Protein AF-A0A5N4ADT5-F1 (afdb_monomer_lite)

Organism: Photinus pyralis (NCBI:txid7054)

Sequence (310 aa):
MYNRPKHTDTEDDILKMQEEFFKNKGNNSIQPAAKVVNVQKDNVPSKSESNTLLNDSLQIANTFEAIPTNANIGSIVQKVNVNSGVVIQPFLHKRGFPEAKRRELNTRPCKGSIFSQHMKKQKLDPVPCEIPLTVRENKEHPDHSCILTGQDKDAIHKENVSILQQMTVDEIKEEREKLLSTMDPAIVAFLKAKRQNVNESRTKSIAEQNEAAQSFEVEDVEASREVLDVENSDRWLNFDSVELGKLAWMTEFNVPKCNKGDVYEARFDFEGWILPYSAPMTESNRSLYHHGEEPGRPGYTLQELFQLCR

Structure (mmCIF, N/CA/C/O backbone):
data_AF-A0A5N4ADT5-F1
#
_entry.id   AF-A0A5N4ADT5-F1
#
loop_
_atom_site.group_PDB
_atom_site.id
_atom_site.type_symbol
_atom_site.label_atom_id
_atom_site.label_alt_id
_atom_site.label_comp_id
_atom_site.label_asym_id
_atom_site.label_entity_id
_atom_site.label_seq_id
_atom_site.pdbx_PDB_ins_code
_atom_site.Cartn_x
_atom_site.Cartn_y
_atom_site.Cartn_z
_atom_site.occupancy
_atom_site.B_iso_or_equiv
_atom_site.auth_seq_id
_atom_site.auth_comp_id
_atom_site.auth_asym_id
_atom_site.auth_atom_id
_atom_site.pdbx_PDB_model_num
ATOM 1 N N . MET A 1 1 ? 26.244 9.748 -1.089 1.00 52.31 1 MET A N 1
ATOM 2 C CA . MET A 1 1 ? 26.027 8.544 -0.258 1.00 52.31 1 MET A CA 1
ATOM 3 C C . MET A 1 1 ? 25.016 8.907 0.809 1.00 52.31 1 MET A C 1
ATOM 5 O O . MET A 1 1 ? 25.218 9.912 1.474 1.00 52.31 1 MET A O 1
ATOM 9 N N . TYR A 1 2 ? 23.920 8.161 0.908 1.00 65.06 2 TYR A N 1
ATOM 10 C CA . TYR A 1 2 ? 22.874 8.412 1.902 1.00 65.06 2 TYR A CA 1
ATOM 11 C C . TYR A 1 2 ? 23.339 7.971 3.286 1.00 65.06 2 TYR A C 1
ATOM 13 O O . TYR A 1 2 ? 24.086 6.992 3.404 1.00 65.06 2 TYR A O 1
ATOM 21 N N . ASN A 1 3 ? 22.856 8.655 4.320 1.00 74.06 3 ASN A N 1
ATOM 22 C CA . ASN A 1 3 ? 22.929 8.111 5.666 1.00 74.06 3 ASN A CA 1
ATOM 23 C C . ASN A 1 3 ? 22.074 6.843 5.684 1.00 74.06 3 ASN A C 1
ATOM 25 O O . ASN A 1 3 ? 20.937 6.851 5.224 1.00 74.06 3 ASN A O 1
ATOM 29 N N . ARG A 1 4 ? 22.664 5.725 6.106 1.00 80.62 4 ARG A N 1
ATOM 30 C CA . ARG A 1 4 ? 21.923 4.481 6.314 1.00 80.62 4 ARG A CA 1
ATOM 31 C C . ARG A 1 4 ? 21.415 4.479 7.750 1.00 80.62 4 ARG A C 1
ATOM 33 O O . ARG A 1 4 ? 22.220 4.830 8.619 1.00 80.62 4 ARG A O 1
ATOM 40 N N . PRO A 1 5 ? 20.167 4.044 7.996 1.00 87.81 5 PRO A N 1
ATOM 41 C CA . PRO A 1 5 ? 19.662 3.890 9.349 1.00 87.81 5 PRO A CA 1
ATOM 42 C C . PRO A 1 5 ? 20.623 3.043 10.174 1.00 87.81 5 PRO A C 1
ATOM 44 O O . PRO A 1 5 ? 21.048 1.959 9.751 1.00 87.81 5 PRO A O 1
ATOM 47 N N . LYS A 1 6 ? 21.004 3.560 11.333 1.00 87.81 6 LYS A N 1
ATOM 48 C CA . LYS A 1 6 ? 21.783 2.836 12.328 1.00 87.81 6 LYS A CA 1
ATOM 49 C C . LYS A 1 6 ? 20.829 2.270 13.368 1.00 87.81 6 LYS A C 1
ATOM 51 O O . LYS A 1 6 ? 19.763 2.807 13.626 1.00 87.81 6 LYS A O 1
ATOM 56 N N . HIS A 1 7 ? 21.263 1.201 14.023 1.00 86.00 7 HIS A N 1
ATOM 57 C CA . HIS A 1 7 ? 20.531 0.588 15.135 1.00 86.00 7 HIS A CA 1
ATOM 58 C C . HIS A 1 7 ? 20.312 1.533 16.335 1.00 86.00 7 HIS A C 1
ATOM 60 O O . HIS A 1 7 ? 19.554 1.199 17.236 1.00 86.00 7 HIS A O 1
ATOM 66 N N . THR A 1 8 ? 21.008 2.672 16.368 1.00 90.81 8 THR A N 1
ATOM 67 C CA . THR A 1 8 ? 20.886 3.720 17.387 1.00 90.81 8 THR A CA 1
ATOM 68 C C . THR A 1 8 ? 19.832 4.776 17.061 1.00 90.81 8 THR A C 1
ATOM 70 O O . THR A 1 8 ? 19.574 5.619 17.913 1.00 90.81 8 THR A O 1
ATOM 73 N N . ASP A 1 9 ? 19.288 4.780 15.842 1.00 90.19 9 ASP A N 1
ATOM 74 C CA . ASP A 1 9 ? 18.406 5.843 15.358 1.00 90.19 9 ASP A CA 1
ATOM 75 C C . ASP A 1 9 ? 16.956 5.580 15.801 1.00 90.19 9 ASP A C 1
ATOM 77 O O . ASP A 1 9 ? 16.495 4.435 15.814 1.00 90.19 9 ASP A O 1
ATOM 81 N N . THR A 1 10 ? 16.239 6.641 16.180 1.00 92.25 10 THR A N 1
ATOM 82 C CA . THR A 1 10 ? 14.845 6.560 16.652 1.00 92.25 10 THR A CA 1
ATOM 83 C C . THR A 1 10 ? 13.883 6.461 15.462 1.00 92.25 10 THR A C 1
ATOM 85 O O . THR A 1 10 ? 14.238 6.826 14.343 1.00 92.25 10 THR A O 1
ATOM 88 N N . GLU A 1 11 ? 12.643 6.006 15.671 1.00 90.44 11 GLU A N 1
ATOM 89 C CA . GLU A 1 11 ? 11.625 5.925 14.605 1.00 90.44 11 GLU A CA 1
ATOM 90 C C . GLU A 1 11 ? 11.428 7.267 13.872 1.00 90.44 11 GLU A C 1
ATOM 92 O O . GLU A 1 11 ? 11.368 7.291 12.641 1.00 90.44 11 GLU A O 1
ATOM 97 N N . ASP A 1 12 ? 11.438 8.383 14.606 1.00 91.00 12 ASP A N 1
ATOM 98 C CA . ASP A 1 12 ? 11.348 9.736 14.040 1.00 91.00 12 ASP A CA 1
ATOM 99 C C . ASP A 1 12 ? 12.549 10.085 13.145 1.00 91.00 12 ASP A C 1
ATOM 101 O O . ASP A 1 12 ? 12.396 10.733 12.106 1.00 91.00 12 ASP A O 1
ATOM 105 N N . ASP A 1 13 ? 13.750 9.619 13.504 1.00 89.81 13 ASP A N 1
ATOM 106 C CA . ASP A 1 13 ? 14.963 9.831 12.710 1.00 89.81 13 ASP A CA 1
ATOM 107 C C . ASP A 1 13 ? 14.893 9.048 11.392 1.00 89.81 13 ASP A C 1
ATOM 109 O O . ASP A 1 13 ? 15.293 9.552 10.340 1.00 89.81 13 ASP A O 1
ATOM 113 N N . ILE A 1 14 ? 14.339 7.831 11.430 1.00 89.50 14 ILE A N 1
ATOM 114 C CA . ILE A 1 14 ? 14.130 6.983 10.249 1.00 89.50 14 ILE A CA 1
ATOM 115 C C . ILE A 1 14 ? 13.096 7.618 9.312 1.00 89.50 14 ILE A C 1
ATOM 117 O O . ILE A 1 14 ? 13.335 7.703 8.105 1.00 89.50 14 ILE A O 1
ATOM 121 N N . LEU A 1 15 ? 11.980 8.110 9.859 1.00 90.31 15 LEU A N 1
ATOM 122 C CA . LEU A 1 15 ? 10.940 8.824 9.109 1.00 90.31 15 LEU A CA 1
ATOM 123 C C . LEU A 1 15 ? 11.500 10.071 8.421 1.00 90.31 15 LEU A C 1
ATOM 125 O O . LEU A 1 15 ? 11.309 10.262 7.220 1.00 90.31 15 LEU A O 1
ATOM 129 N N . LYS A 1 16 ? 12.275 10.876 9.150 1.00 90.88 16 LYS A N 1
ATOM 130 C CA . LYS A 1 16 ? 12.919 12.068 8.594 1.00 90.88 16 LYS A CA 1
ATOM 131 C C . LYS A 1 16 ? 13.928 11.722 7.498 1.00 90.88 16 LYS A C 1
ATOM 133 O O . LYS A 1 16 ? 13.968 12.379 6.460 1.00 90.88 16 LYS A O 1
ATOM 138 N N . MET A 1 17 ? 14.718 10.668 7.694 1.00 87.94 17 MET A N 1
ATOM 139 C CA . MET A 1 17 ? 15.678 10.186 6.698 1.00 87.94 17 MET A CA 1
ATOM 140 C C . MET A 1 17 ? 14.978 9.705 5.419 1.00 87.94 17 MET A C 1
ATOM 142 O O . MET A 1 17 ? 15.468 9.948 4.315 1.00 87.94 17 MET A O 1
ATOM 146 N N . GLN A 1 18 ? 13.812 9.070 5.555 1.00 85.50 18 GLN A N 1
ATOM 147 C CA . GLN A 1 18 ? 12.966 8.665 4.437 1.00 85.50 18 GLN A CA 1
ATOM 148 C C . GLN A 1 18 ? 12.399 9.877 3.681 1.00 85.50 18 GLN A C 1
ATOM 150 O O . GLN A 1 18 ? 12.461 9.916 2.450 1.00 85.50 18 GLN A O 1
ATOM 155 N N . GLU A 1 19 ? 11.894 10.888 4.387 1.00 86.81 19 GLU A N 1
ATOM 156 C CA . GLU A 1 19 ? 11.408 12.126 3.765 1.00 86.81 19 GLU A CA 1
ATOM 157 C C . GLU A 1 19 ? 12.520 12.882 3.026 1.00 86.81 19 GLU A C 1
ATOM 159 O O . GLU A 1 19 ? 12.334 13.297 1.880 1.00 86.81 19 GLU A O 1
ATOM 164 N N . GLU A 1 20 ? 13.699 13.025 3.637 1.00 84.81 20 GLU A N 1
ATOM 165 C CA . GLU A 1 20 ? 14.866 13.650 3.004 1.00 84.81 20 GLU A CA 1
ATOM 166 C C . GLU A 1 20 ? 15.322 12.874 1.763 1.00 84.81 20 GLU A C 1
ATOM 168 O O . GLU A 1 20 ? 15.662 13.478 0.741 1.00 84.81 20 GLU A O 1
ATOM 173 N N . PHE A 1 21 ? 15.281 11.539 1.815 1.00 81.00 21 PHE A N 1
ATOM 174 C CA . PHE A 1 21 ? 15.572 10.690 0.665 1.00 81.00 21 PHE A CA 1
ATOM 175 C C . PHE A 1 21 ? 14.592 10.949 -0.484 1.00 81.00 21 PHE A C 1
ATOM 177 O O . PHE A 1 21 ? 15.027 11.222 -1.605 1.00 81.00 21 PHE A O 1
ATOM 184 N N . PHE A 1 22 ? 13.283 10.944 -0.215 1.00 78.38 22 PHE A N 1
ATOM 185 C CA . PHE A 1 22 ? 12.275 11.227 -1.239 1.00 78.38 22 PHE A CA 1
ATOM 186 C C . PHE A 1 22 ? 12.378 12.652 -1.792 1.00 78.38 22 PHE A C 1
ATOM 188 O O . PHE A 1 22 ? 12.248 12.851 -3.001 1.00 78.38 22 PHE A O 1
ATOM 195 N N . LYS A 1 23 ? 12.689 13.640 -0.949 1.00 80.25 23 LYS A N 1
ATOM 196 C CA . LYS A 1 23 ? 12.888 15.033 -1.370 1.00 80.25 23 LYS A CA 1
ATOM 197 C C . LYS A 1 23 ? 14.112 15.193 -2.274 1.00 80.25 23 LYS A C 1
ATOM 199 O O . LYS A 1 23 ? 14.038 15.849 -3.312 1.00 80.25 23 LYS A O 1
ATOM 204 N N . ASN A 1 24 ? 15.232 14.561 -1.926 1.00 75.06 24 ASN A N 1
ATOM 205 C CA . ASN A 1 24 ? 16.453 14.601 -2.736 1.00 75.06 24 ASN A CA 1
ATOM 206 C C . ASN A 1 24 ? 16.306 13.828 -4.051 1.00 75.06 24 ASN A C 1
ATOM 208 O O . ASN A 1 24 ? 16.901 14.213 -5.062 1.00 75.06 24 ASN A O 1
ATOM 212 N N . LYS A 1 25 ? 15.488 12.773 -4.038 1.00 68.44 25 LYS A N 1
ATOM 213 C CA . LYS A 1 25 ? 15.094 12.013 -5.220 1.00 68.44 25 LYS A CA 1
ATOM 214 C C . LYS A 1 25 ? 14.228 12.839 -6.173 1.00 68.44 25 LYS A C 1
ATOM 216 O O . LYS A 1 25 ? 14.559 12.923 -7.349 1.00 68.44 25 LYS A O 1
ATOM 221 N N . GLY A 1 26 ? 13.202 13.530 -5.668 1.00 63.44 26 GLY A N 1
ATOM 222 C CA . GLY A 1 26 ? 12.363 14.430 -6.473 1.00 63.44 26 GLY A CA 1
ATOM 223 C C . GLY A 1 26 ? 13.134 15.605 -7.091 1.00 63.44 26 GLY A C 1
ATOM 224 O O . GLY A 1 26 ? 12.808 16.057 -8.183 1.00 63.44 26 GLY A O 1
ATOM 225 N N . ASN A 1 27 ? 14.212 16.053 -6.442 1.00 66.50 27 ASN A N 1
ATOM 226 C CA . ASN A 1 27 ? 15.084 17.115 -6.951 1.00 66.50 27 ASN A CA 1
ATOM 227 C C . ASN A 1 27 ? 16.119 16.638 -7.994 1.00 66.50 27 ASN A C 1
ATOM 229 O O . ASN A 1 27 ? 17.005 17.417 -8.347 1.00 66.50 27 ASN A O 1
ATOM 233 N N . ASN A 1 28 ? 16.074 15.376 -8.455 1.00 62.22 28 ASN A N 1
ATOM 234 C CA . ASN A 1 28 ? 17.062 14.772 -9.371 1.00 62.22 28 ASN A CA 1
ATOM 235 C C . ASN A 1 28 ? 18.530 14.929 -8.915 1.00 62.22 28 ASN A C 1
ATOM 237 O O . ASN A 1 28 ? 19.464 14.840 -9.713 1.00 62.22 28 ASN A O 1
ATOM 241 N N . SER A 1 29 ? 18.762 15.167 -7.619 1.00 61.41 29 SER A N 1
ATOM 242 C CA . SER A 1 29 ? 20.112 15.309 -7.057 1.00 61.41 29 SER A CA 1
ATOM 243 C C . SER A 1 29 ? 20.826 13.953 -6.968 1.00 61.41 29 SER A C 1
ATOM 245 O O . SER A 1 29 ? 22.055 13.875 -6.912 1.00 61.41 29 SER A O 1
ATOM 247 N N . ILE A 1 30 ? 20.046 12.871 -7.010 1.00 64.50 30 ILE A N 1
ATOM 248 C CA . ILE A 1 30 ? 20.517 11.493 -7.065 1.00 64.50 30 ILE A CA 1
ATOM 249 C C . ILE A 1 30 ? 21.007 11.188 -8.481 1.00 64.50 30 ILE A C 1
ATOM 251 O O . ILE A 1 30 ? 20.241 11.199 -9.440 1.00 64.50 30 ILE A O 1
ATOM 255 N N . GLN A 1 31 ? 22.301 10.902 -8.610 1.00 66.06 31 GLN A N 1
ATOM 256 C CA . GLN A 1 31 ? 22.862 10.414 -9.864 1.00 66.06 31 GLN A CA 1
ATOM 257 C C . GLN A 1 31 ? 22.578 8.904 -9.974 1.00 66.06 31 GLN A C 1
ATOM 259 O O . GLN A 1 31 ? 23.048 8.167 -9.104 1.00 66.06 31 GLN A O 1
ATOM 264 N N . PRO A 1 32 ? 21.835 8.429 -10.992 1.00 70.50 32 PRO A N 1
ATOM 265 C CA . PRO A 1 32 ? 21.664 6.998 -11.241 1.00 70.50 32 PRO A CA 1
ATOM 266 C C . PRO A 1 32 ? 23.011 6.322 -11.513 1.00 70.50 32 PRO A C 1
ATOM 268 O O . PRO A 1 32 ? 23.956 6.958 -11.994 1.00 70.50 32 PRO A O 1
ATOM 271 N N . ALA A 1 33 ? 23.087 5.024 -11.215 1.00 76.69 33 ALA A N 1
ATOM 272 C CA . ALA A 1 33 ? 24.332 4.256 -11.292 1.00 76.69 33 ALA A CA 1
ATOM 273 C C . ALA A 1 33 ? 24.875 4.142 -12.727 1.00 76.69 33 ALA A C 1
ATOM 275 O O . ALA A 1 33 ? 26.086 4.087 -12.932 1.00 76.69 33 ALA A O 1
ATOM 276 N N . ALA A 1 34 ? 23.984 4.141 -13.719 1.00 80.12 34 ALA A N 1
ATOM 277 C CA . ALA A 1 34 ? 24.324 4.159 -15.133 1.00 80.12 34 ALA A CA 1
ATOM 278 C C . ALA A 1 34 ? 23.273 4.959 -15.912 1.00 80.12 34 ALA A C 1
ATOM 280 O O . ALA A 1 34 ? 22.076 4.836 -15.656 1.00 80.12 34 ALA A O 1
ATOM 281 N N . LYS A 1 35 ? 23.720 5.780 -16.867 1.00 82.62 35 LYS A N 1
ATOM 282 C CA . LYS A 1 35 ? 22.860 6.631 -17.700 1.00 82.62 35 LYS A CA 1
ATOM 283 C C . LYS A 1 35 ? 23.005 6.257 -19.165 1.00 82.62 35 LYS A C 1
ATOM 285 O O . LYS A 1 35 ? 24.123 6.096 -19.648 1.00 82.62 35 LYS A O 1
ATOM 290 N N . VAL A 1 36 ? 21.883 6.191 -19.867 1.00 82.12 36 VAL A N 1
ATOM 291 C CA . VAL A 1 36 ? 21.821 6.036 -21.321 1.00 82.12 36 VAL A CA 1
ATOM 292 C C . VAL A 1 36 ? 21.111 7.255 -21.898 1.00 82.12 36 VAL A C 1
ATOM 294 O O . VAL A 1 36 ? 20.212 7.819 -21.276 1.00 82.12 36 VAL A O 1
ATOM 297 N N . VAL A 1 37 ? 21.543 7.684 -23.081 1.00 82.25 37 VAL A N 1
ATOM 298 C CA . VAL A 1 37 ? 20.912 8.771 -23.835 1.00 82.25 37 VAL A CA 1
ATOM 299 C C . VAL A 1 37 ? 20.219 8.168 -25.044 1.00 82.25 37 VAL A C 1
ATOM 301 O O . VAL A 1 37 ? 20.804 7.343 -25.748 1.00 82.25 37 VAL A O 1
ATOM 304 N N . ASN A 1 38 ? 18.980 8.576 -25.307 1.00 78.31 38 ASN A N 1
ATOM 305 C CA . ASN A 1 38 ? 18.276 8.142 -26.508 1.00 78.31 38 ASN A CA 1
ATOM 306 C C . ASN A 1 38 ? 18.883 8.802 -27.758 1.00 78.31 38 ASN A C 1
ATOM 308 O O . ASN A 1 38 ? 18.616 9.972 -28.043 1.00 78.31 38 ASN A O 1
ATOM 312 N N . VAL A 1 39 ? 19.689 8.047 -28.509 1.00 72.12 39 VAL A N 1
ATOM 313 C CA . VAL A 1 39 ? 20.248 8.463 -29.802 1.00 72.12 39 VAL A CA 1
ATOM 314 C C . VAL A 1 39 ? 19.506 7.717 -30.909 1.00 72.12 39 VAL A C 1
ATOM 316 O O . VAL A 1 39 ? 19.972 6.696 -31.411 1.00 72.12 39 VAL A O 1
ATOM 319 N N . GLN A 1 40 ? 18.326 8.198 -31.300 1.00 61.12 40 GLN A N 1
ATOM 320 C CA . GLN A 1 40 ? 17.703 7.718 -32.534 1.00 61.12 40 GLN A CA 1
ATOM 321 C C . GLN A 1 40 ? 18.537 8.224 -33.716 1.00 61.12 40 GLN A C 1
ATOM 323 O O . GLN A 1 40 ? 18.527 9.419 -34.010 1.00 61.12 40 GLN A O 1
ATOM 328 N N . LYS A 1 41 ? 19.285 7.332 -34.376 1.00 56.41 41 LYS A N 1
ATOM 329 C CA . LYS A 1 41 ? 19.894 7.637 -35.676 1.00 56.41 41 LYS A CA 1
ATOM 330 C C . LYS A 1 41 ? 18.769 7.860 -36.683 1.00 56.41 41 LYS A C 1
ATOM 332 O O . LYS A 1 41 ? 17.854 7.041 -36.759 1.00 56.41 41 LYS A O 1
ATOM 337 N N . ASP A 1 42 ? 18.843 8.947 -37.445 1.00 46.50 42 ASP A N 1
ATOM 338 C CA . ASP A 1 42 ? 17.943 9.159 -38.573 1.00 46.50 42 ASP A CA 1
ATOM 339 C C . ASP A 1 42 ? 18.012 7.938 -39.503 1.00 46.50 42 ASP A C 1
ATOM 341 O O . ASP A 1 42 ? 19.089 7.432 -39.828 1.00 46.50 42 ASP A O 1
ATOM 345 N N . ASN A 1 43 ? 16.838 7.411 -39.835 1.00 42.84 43 ASN A N 1
ATOM 346 C CA . ASN A 1 43 ? 16.639 6.120 -40.479 1.00 42.84 43 ASN A CA 1
ATOM 347 C C . ASN A 1 43 ? 17.381 6.054 -41.831 1.00 42.84 43 ASN A C 1
ATOM 349 O O . ASN A 1 43 ? 16.939 6.639 -42.819 1.00 42.84 43 ASN A O 1
ATOM 353 N N . VAL A 1 44 ? 18.493 5.319 -41.889 1.00 39.00 44 VAL A N 1
ATOM 354 C CA . VAL A 1 44 ? 19.058 4.804 -43.145 1.00 39.00 44 VAL A CA 1
ATOM 355 C C . VAL A 1 44 ? 18.654 3.331 -43.220 1.00 39.00 44 VAL A C 1
ATOM 357 O O . VAL A 1 44 ? 18.965 2.588 -42.285 1.00 39.00 44 VAL A O 1
ATOM 360 N N . PRO A 1 45 ? 17.967 2.878 -44.285 1.00 37.56 45 PRO A N 1
ATOM 361 C CA . PRO A 1 45 ? 17.498 1.503 -44.371 1.00 37.56 45 PRO A CA 1
ATOM 362 C C . PRO A 1 45 ? 18.706 0.576 -44.524 1.00 37.56 45 PRO A C 1
ATOM 364 O O . PRO A 1 45 ? 19.331 0.508 -45.584 1.00 37.56 45 PRO A O 1
ATOM 367 N N . SER A 1 46 ? 19.052 -0.129 -43.449 1.00 36.00 46 SER A N 1
ATOM 368 C CA . SER A 1 46 ? 20.031 -1.213 -43.472 1.00 36.00 46 SER A CA 1
ATOM 369 C C . SER A 1 46 ? 19.297 -2.548 -43.540 1.00 36.00 46 SER A C 1
ATOM 371 O O . SER A 1 46 ? 18.234 -2.743 -42.954 1.00 36.00 46 SER A O 1
ATOM 373 N N . LYS A 1 47 ? 19.828 -3.407 -44.405 1.00 33.94 47 LYS A N 1
ATOM 374 C CA . LYS A 1 47 ? 19.201 -4.609 -44.940 1.00 33.94 47 LYS A CA 1
ATOM 375 C C . LYS A 1 47 ? 18.951 -5.650 -43.850 1.00 33.94 47 LYS A C 1
ATOM 377 O O . LYS A 1 47 ? 19.767 -5.841 -42.960 1.00 33.94 47 LYS A O 1
ATOM 382 N N . SER A 1 48 ? 17.827 -6.336 -44.015 1.00 37.56 48 SER A N 1
ATOM 383 C CA . SER A 1 48 ? 17.436 -7.579 -43.361 1.00 37.56 48 SER A CA 1
ATOM 384 C C . SER A 1 48 ? 18.585 -8.587 -43.279 1.00 37.56 48 SER A C 1
ATOM 386 O O . SER A 1 48 ? 19.083 -9.025 -44.320 1.00 37.56 48 SER A O 1
ATOM 388 N N . GLU A 1 49 ? 18.921 -9.014 -42.067 1.00 31.98 49 GLU A N 1
ATOM 389 C CA . GLU A 1 49 ? 19.646 -10.259 -41.834 1.00 31.98 49 GLU A CA 1
ATOM 390 C C . GLU A 1 49 ? 18.727 -11.272 -41.147 1.00 31.98 49 GLU A C 1
ATOM 392 O O . GLU A 1 49 ? 17.835 -10.948 -40.366 1.00 31.98 49 GLU A O 1
ATOM 397 N N . SER A 1 50 ? 18.894 -12.504 -41.599 1.00 32.31 50 SER A N 1
ATOM 398 C CA . SER A 1 50 ? 18.007 -13.653 -41.530 1.00 32.31 50 SER A CA 1
ATOM 399 C C . SER A 1 50 ? 17.847 -14.239 -40.128 1.00 32.31 50 SER A C 1
ATOM 401 O O . SER A 1 50 ? 18.823 -14.670 -39.517 1.00 32.31 50 SER A O 1
ATOM 403 N N . ASN A 1 51 ? 16.596 -14.377 -39.686 1.00 30.77 51 ASN A N 1
ATOM 404 C CA . ASN A 1 51 ? 16.220 -15.234 -38.566 1.00 30.77 51 ASN A CA 1
ATOM 405 C C . ASN A 1 51 ? 16.309 -16.706 -38.988 1.00 30.77 51 ASN A C 1
ATOM 407 O O . ASN A 1 51 ? 15.518 -17.170 -39.810 1.00 30.77 51 ASN A O 1
ATOM 411 N N . THR A 1 52 ? 17.244 -17.451 -38.404 1.00 33.00 52 THR A N 1
ATOM 412 C CA . THR A 1 52 ? 17.239 -18.918 -38.455 1.00 33.00 52 THR A CA 1
ATOM 413 C C . THR A 1 52 ? 16.433 -19.419 -37.260 1.00 33.00 52 THR A C 1
ATOM 415 O O . THR A 1 52 ? 16.922 -19.428 -36.135 1.00 33.00 52 THR A O 1
ATOM 418 N N . LEU A 1 53 ? 15.173 -19.788 -37.500 1.00 32.66 53 LEU A N 1
ATOM 419 C CA . LEU A 1 53 ? 14.329 -20.481 -36.528 1.00 32.66 53 LEU A CA 1
ATOM 420 C C . LEU A 1 53 ? 14.744 -21.956 -36.479 1.00 32.66 53 LEU A C 1
ATOM 422 O O . LEU A 1 53 ? 14.560 -22.688 -37.452 1.00 32.66 53 LEU A O 1
ATOM 426 N N . LEU A 1 54 ? 15.298 -22.391 -35.348 1.00 33.69 54 LEU A N 1
ATOM 427 C CA . LEU A 1 54 ? 15.388 -23.808 -35.012 1.00 33.69 54 LEU A CA 1
ATOM 428 C C . LEU A 1 54 ? 14.083 -24.216 -34.325 1.00 33.69 54 LEU A C 1
ATOM 430 O O . LEU A 1 54 ? 13.760 -23.757 -33.233 1.00 33.69 54 LEU A O 1
ATOM 434 N N . ASN A 1 55 ? 13.323 -25.056 -35.023 1.00 39.00 55 ASN A N 1
ATOM 435 C CA . ASN A 1 55 ? 12.120 -25.708 -34.529 1.00 39.00 55 ASN A CA 1
ATOM 436 C C . ASN A 1 55 ? 12.506 -26.836 -33.564 1.00 39.00 55 ASN A C 1
ATOM 438 O O . ASN A 1 55 ? 12.798 -27.936 -34.025 1.00 39.00 55 ASN A O 1
ATOM 442 N N . ASP A 1 56 ? 12.432 -26.598 -32.257 1.00 34.38 56 ASP A N 1
ATOM 443 C CA . ASP A 1 56 ? 12.357 -27.675 -31.264 1.00 34.38 56 ASP A CA 1
ATOM 444 C C . ASP A 1 56 ? 10.948 -27.710 -30.668 1.00 34.38 56 ASP A C 1
ATOM 446 O O . ASP A 1 56 ? 10.608 -27.046 -29.691 1.00 34.38 56 ASP A O 1
ATOM 450 N N . SER A 1 57 ? 10.085 -28.493 -31.317 1.00 37.34 57 SER A N 1
ATOM 451 C CA . SER A 1 57 ? 8.774 -28.872 -30.791 1.00 37.34 57 SER A CA 1
ATOM 452 C C . SER A 1 57 ? 8.939 -29.976 -29.748 1.00 37.34 57 SER A C 1
ATOM 454 O O . SER A 1 57 ? 8.797 -31.159 -30.054 1.00 37.34 57 SER A O 1
ATOM 456 N N . LEU A 1 58 ? 9.207 -29.600 -28.497 1.00 40.41 58 LEU A N 1
ATOM 457 C CA . LEU A 1 58 ? 8.943 -30.486 -27.367 1.00 40.41 58 LEU A CA 1
ATOM 458 C C . LEU A 1 58 ? 7.448 -30.421 -27.051 1.00 40.41 58 LEU A C 1
ATOM 460 O O . LEU A 1 58 ? 6.947 -29.461 -26.473 1.00 40.41 58 LEU A O 1
ATOM 464 N N . GLN A 1 59 ? 6.732 -31.458 -27.482 1.00 41.00 59 GLN A N 1
ATOM 465 C CA . GLN A 1 59 ? 5.338 -31.705 -27.136 1.00 41.00 59 GLN A CA 1
ATOM 466 C C . GLN A 1 59 ? 5.214 -31.856 -25.614 1.00 41.00 59 GLN A C 1
ATOM 468 O O . GLN A 1 59 ? 5.499 -32.915 -25.053 1.00 41.00 59 GLN A O 1
ATOM 473 N N . ILE A 1 60 ? 4.791 -30.793 -24.934 1.00 45.16 60 ILE A N 1
ATOM 474 C CA . ILE A 1 60 ? 4.362 -30.870 -23.539 1.00 45.16 60 ILE A CA 1
ATOM 475 C C . ILE A 1 60 ? 2.980 -31.523 -23.566 1.00 45.16 60 ILE A C 1
ATOM 477 O O . ILE A 1 60 ? 2.000 -30.923 -23.999 1.00 45.16 60 ILE A O 1
ATOM 481 N N . ALA A 1 61 ? 2.928 -32.797 -23.182 1.00 40.81 61 ALA A N 1
ATOM 482 C CA . ALA A 1 61 ? 1.703 -33.576 -23.111 1.00 40.81 61 ALA A CA 1
ATOM 483 C C . ALA A 1 61 ? 0.653 -32.860 -22.243 1.00 40.81 61 ALA A C 1
ATOM 485 O O . ALA A 1 61 ? 0.902 -32.533 -21.082 1.00 40.81 61 ALA A O 1
ATOM 486 N N . ASN A 1 62 ? -0.526 -32.641 -22.824 1.00 45.78 62 ASN A N 1
ATOM 487 C CA . ASN A 1 62 ? -1.702 -32.078 -22.175 1.00 45.78 62 ASN A CA 1
ATOM 488 C C . ASN A 1 62 ? -2.099 -32.905 -20.941 1.00 45.78 62 ASN A C 1
ATOM 490 O O . ASN A 1 62 ? -2.764 -33.932 -21.042 1.00 45.78 62 ASN A O 1
ATOM 494 N N . THR A 1 63 ? -1.775 -32.423 -19.744 1.00 45.50 63 THR A N 1
ATOM 495 C CA . THR A 1 63 ? -2.237 -32.981 -18.460 1.00 45.50 63 THR A CA 1
ATOM 496 C C . THR A 1 63 ? -3.717 -32.694 -18.158 1.00 45.50 63 THR A C 1
ATOM 498 O O . THR A 1 63 ? -4.191 -33.002 -17.066 1.00 45.50 63 THR A O 1
ATOM 501 N N . PHE A 1 64 ? -4.471 -32.138 -19.113 1.00 44.94 64 PHE A N 1
ATOM 502 C CA . PHE A 1 64 ? -5.881 -31.756 -18.949 1.00 44.94 64 PHE A CA 1
ATOM 503 C C . PHE A 1 64 ? -6.898 -32.797 -19.456 1.00 44.94 64 PHE A C 1
ATOM 505 O O . PHE A 1 64 ? -8.102 -32.593 -19.326 1.00 44.94 64 PHE A O 1
ATOM 512 N N . GLU A 1 65 ? -6.452 -33.943 -19.979 1.00 51.38 65 GLU A N 1
ATOM 513 C CA . GLU A 1 65 ? -7.346 -34.977 -20.538 1.00 51.38 65 GLU A CA 1
ATOM 514 C C . GLU A 1 65 ? -8.090 -35.826 -19.486 1.00 51.38 65 GLU A C 1
ATOM 516 O O . GLU A 1 65 ? -8.901 -36.681 -19.833 1.00 51.38 65 GLU A O 1
ATOM 521 N N . ALA A 1 66 ? -7.879 -35.589 -18.189 1.00 51.69 66 ALA A N 1
ATOM 522 C CA . ALA A 1 66 ? -8.531 -36.349 -17.118 1.00 51.69 66 ALA A CA 1
ATOM 523 C C . ALA A 1 66 ? -9.824 -35.703 -16.582 1.00 51.69 66 ALA A C 1
ATOM 525 O O . ALA A 1 66 ? -10.205 -35.959 -15.437 1.00 51.69 66 ALA A O 1
ATOM 526 N N . ILE A 1 67 ? -10.518 -34.872 -17.368 1.00 54.56 67 ILE A N 1
ATOM 527 C CA . ILE A 1 67 ? -11.876 -34.439 -17.012 1.00 54.56 67 ILE A CA 1
ATOM 528 C C . ILE A 1 67 ? -12.831 -35.580 -17.391 1.00 54.56 67 ILE A C 1
ATOM 530 O O . ILE A 1 67 ? -12.978 -35.874 -18.578 1.00 54.56 67 ILE A O 1
ATOM 534 N N . PRO A 1 68 ? -13.490 -36.253 -16.428 1.00 59.12 68 PRO A N 1
ATOM 535 C CA . PRO A 1 68 ? -14.449 -37.295 -16.757 1.00 59.12 68 PRO A CA 1
ATOM 536 C C . PRO A 1 68 ? -15.599 -36.682 -17.561 1.00 59.12 68 PRO A C 1
ATOM 538 O O . PRO A 1 68 ? -16.410 -35.925 -17.032 1.00 59.12 68 PRO A O 1
ATOM 541 N N . THR A 1 69 ? -15.686 -37.046 -18.840 1.00 60.41 69 THR A N 1
ATOM 542 C CA . THR A 1 69 ? -16.736 -36.607 -19.776 1.00 60.41 69 THR A CA 1
ATOM 543 C C . THR A 1 69 ? -18.137 -37.044 -19.344 1.00 60.41 69 THR A C 1
ATOM 545 O O . THR A 1 69 ? -19.131 -36.455 -19.756 1.00 60.41 69 THR A O 1
ATOM 548 N N . ASN A 1 70 ? -18.219 -38.034 -18.452 1.00 62.28 70 ASN A N 1
ATOM 549 C CA . ASN A 1 70 ? -19.460 -38.613 -17.953 1.00 62.28 70 ASN A CA 1
ATOM 550 C C . ASN A 1 70 ? -19.702 -38.232 -16.484 1.00 62.28 70 ASN A C 1
ATOM 552 O O . ASN A 1 70 ? -19.878 -39.095 -15.620 1.00 62.28 70 ASN A O 1
ATOM 556 N N . ALA A 1 71 ? -19.692 -36.938 -16.170 1.00 58.75 71 ALA A N 1
ATOM 557 C CA . ALA A 1 71 ? -20.244 -36.466 -14.907 1.00 58.75 71 ALA A CA 1
ATOM 558 C C . ALA A 1 71 ? -21.777 -36.527 -15.003 1.00 58.75 71 ALA A C 1
ATOM 560 O O . ALA A 1 71 ? -22.398 -35.720 -15.689 1.00 58.75 71 ALA A O 1
ATOM 561 N N . ASN A 1 72 ? -22.397 -37.502 -14.330 1.00 62.12 72 ASN A N 1
ATOM 562 C CA . ASN A 1 72 ? -23.855 -37.645 -14.265 1.00 62.12 72 ASN A CA 1
ATOM 563 C C . ASN A 1 72 ? -24.440 -36.575 -13.322 1.00 62.12 72 ASN A C 1
ATOM 565 O O . ASN A 1 72 ? -24.851 -36.853 -12.193 1.00 62.12 72 ASN A O 1
ATOM 569 N N . ILE A 1 73 ? -24.367 -35.320 -13.757 1.00 59.50 73 ILE A N 1
ATOM 570 C CA . ILE A 1 73 ? -24.936 -34.168 -13.073 1.00 59.50 73 ILE A CA 1
ATOM 571 C C . ILE A 1 73 ? -26.430 -34.232 -13.388 1.00 59.50 73 ILE A C 1
ATOM 573 O O . ILE A 1 73 ? -26.839 -34.044 -14.529 1.00 59.50 73 ILE A O 1
ATOM 577 N N . GLY A 1 74 ? -27.247 -34.601 -12.398 1.00 73.06 74 GLY A N 1
ATOM 578 C CA . GLY A 1 74 ? -28.702 -34.606 -12.557 1.00 73.06 74 GLY A CA 1
ATOM 579 C C . GLY A 1 74 ? -29.241 -33.222 -12.944 1.00 73.06 74 GLY A C 1
ATOM 580 O O . GLY A 1 74 ? -28.516 -32.229 -12.909 1.00 73.06 74 GLY A O 1
ATOM 581 N N . SER A 1 75 ? -30.531 -33.139 -13.275 1.00 77.25 75 SER A N 1
ATOM 582 C CA . SER A 1 75 ? -31.199 -31.866 -13.574 1.00 77.25 75 SER A CA 1
ATOM 583 C C . SER A 1 75 ? -30.921 -30.832 -12.477 1.00 77.25 75 SER A C 1
ATOM 585 O O . SER A 1 75 ? -31.229 -31.068 -11.305 1.00 77.25 75 SER A O 1
ATOM 587 N N . ILE A 1 76 ? -30.329 -29.702 -12.856 1.00 68.31 76 ILE A N 1
ATOM 588 C CA . ILE A 1 76 ? -30.010 -28.604 -11.944 1.00 68.31 76 ILE A CA 1
ATOM 589 C C . ILE A 1 76 ? -31.335 -27.986 -11.490 1.00 68.31 76 ILE A C 1
ATOM 591 O O . ILE A 1 76 ? -32.058 -27.396 -12.287 1.00 68.31 76 ILE A O 1
ATOM 595 N N . VAL A 1 77 ? -31.670 -28.149 -10.210 1.00 70.75 77 VAL A N 1
ATOM 596 C CA . VAL A 1 77 ? -32.855 -27.536 -9.596 1.00 70.75 77 VAL A CA 1
ATOM 597 C C . VAL A 1 77 ? -32.391 -26.382 -8.717 1.00 70.75 77 VAL A C 1
ATOM 599 O O . VAL A 1 77 ? -31.598 -26.581 -7.794 1.00 70.75 77 VAL A O 1
ATOM 602 N N . GLN A 1 78 ? -32.896 -25.178 -8.989 1.00 63.22 78 GLN A N 1
ATOM 603 C CA . GLN A 1 78 ? -32.664 -24.003 -8.155 1.00 63.22 78 GLN A CA 1
ATOM 604 C C . GLN A 1 78 ? -33.244 -24.252 -6.758 1.00 63.22 78 GLN A C 1
ATOM 606 O O . GLN A 1 78 ? -34.449 -24.441 -6.590 1.00 63.22 78 GLN A O 1
ATOM 611 N N . LYS A 1 79 ? -32.391 -24.248 -5.730 1.00 58.97 79 LYS A N 1
ATOM 612 C CA . LYS A 1 79 ? -32.868 -24.171 -4.349 1.00 58.97 79 LYS A CA 1
ATOM 613 C C . LYS A 1 79 ? -33.276 -22.728 -4.088 1.00 58.97 79 LYS A C 1
ATOM 615 O O . LYS A 1 79 ? -32.420 -21.857 -3.981 1.00 58.97 79 LYS A O 1
ATOM 620 N N . VAL A 1 80 ? -34.582 -22.485 -4.009 1.00 61.88 80 VAL A N 1
ATOM 621 C CA . VAL A 1 80 ? -35.118 -21.230 -3.472 1.00 61.88 80 VAL A CA 1
ATOM 622 C C . VAL A 1 80 ? -34.546 -21.066 -2.067 1.00 61.88 80 VAL A C 1
ATOM 624 O O . VAL A 1 80 ? -34.528 -22.032 -1.300 1.00 61.88 80 VAL A O 1
ATOM 627 N N . ASN A 1 81 ? -34.016 -19.880 -1.776 1.00 47.88 81 ASN A N 1
ATOM 628 C CA . ASN A 1 81 ? -33.353 -19.550 -0.523 1.00 47.88 81 ASN A CA 1
ATOM 629 C C . ASN A 1 81 ? -34.379 -19.586 0.617 1.00 47.88 81 ASN A C 1
ATOM 631 O O . ASN A 1 81 ? -34.972 -18.582 0.995 1.00 47.88 81 ASN A O 1
ATOM 635 N N . VAL A 1 82 ? -34.662 -20.782 1.120 1.00 47.59 82 VAL A N 1
ATOM 636 C CA . VAL A 1 82 ? -35.274 -20.936 2.429 1.00 47.59 82 VAL A CA 1
ATOM 637 C C . VAL A 1 82 ? -34.184 -20.520 3.402 1.00 47.59 82 VAL A C 1
ATOM 639 O O . VAL A 1 82 ? -33.067 -21.021 3.281 1.00 47.59 82 VAL A O 1
ATOM 642 N N . ASN A 1 83 ? -34.499 -19.633 4.347 1.00 50.16 83 ASN A N 1
ATOM 643 C CA . ASN A 1 83 ? -33.668 -19.295 5.507 1.00 50.16 83 ASN A CA 1
ATOM 644 C C . ASN A 1 83 ? -33.424 -20.539 6.391 1.00 50.16 83 ASN A C 1
ATOM 646 O O . ASN A 1 83 ? -33.770 -20.575 7.569 1.00 50.16 83 ASN A O 1
ATOM 650 N N . SER A 1 84 ? -32.871 -21.612 5.832 1.00 52.34 84 SER A N 1
ATOM 651 C CA . SER A 1 84 ? -32.307 -22.711 6.581 1.00 52.34 84 SER A CA 1
ATOM 652 C C . SER A 1 84 ? -30.986 -22.190 7.109 1.00 52.34 84 SER A C 1
ATOM 654 O O . SER A 1 84 ? -30.050 -21.995 6.329 1.00 52.34 84 SER A O 1
ATOM 656 N N . GLY A 1 85 ? -30.951 -21.904 8.411 1.00 50.00 85 GLY A N 1
ATOM 657 C CA . GLY A 1 85 ? -29.751 -21.458 9.104 1.00 50.00 85 GLY A CA 1
ATOM 658 C C . GLY A 1 85 ? -28.539 -22.258 8.641 1.00 50.00 85 GLY A C 1
ATOM 659 O O . GLY A 1 85 ? -28.594 -23.488 8.534 1.00 50.00 85 GLY A O 1
ATOM 660 N N . VAL A 1 86 ? -27.465 -21.546 8.303 1.00 47.47 86 VAL A N 1
ATOM 661 C CA . VAL A 1 86 ? -26.184 -22.162 7.972 1.00 47.47 86 VAL A CA 1
ATOM 662 C C . VAL A 1 86 ? -25.824 -23.062 9.146 1.00 47.47 86 VAL A C 1
ATOM 664 O O . VAL A 1 86 ? -25.615 -22.584 10.258 1.00 47.47 86 VAL A O 1
ATOM 667 N N . VAL A 1 87 ? -25.803 -24.377 8.921 1.00 49.38 87 VAL A N 1
ATOM 668 C CA . VAL A 1 87 ? -25.345 -25.326 9.935 1.00 49.38 87 VAL A CA 1
ATOM 669 C C . VAL A 1 87 ? -23.842 -25.126 10.057 1.00 49.38 87 VAL A C 1
ATOM 671 O O . VAL A 1 87 ? -23.057 -25.722 9.315 1.00 49.38 87 VAL A O 1
ATOM 674 N N . ILE A 1 88 ? -23.449 -24.236 10.964 1.00 55.47 88 ILE A N 1
ATOM 675 C CA . ILE A 1 88 ? -22.061 -24.080 11.370 1.00 55.47 88 ILE A CA 1
ATOM 676 C C . ILE A 1 88 ? -21.671 -25.406 12.015 1.00 55.47 88 ILE A C 1
ATOM 678 O O . ILE A 1 88 ? -22.270 -25.855 12.992 1.00 55.47 88 ILE A O 1
ATOM 682 N N . GLN A 1 89 ? -20.714 -26.081 11.389 1.00 57.31 89 GLN A N 1
ATOM 683 C CA . GLN A 1 89 ? -20.204 -27.354 11.874 1.00 57.31 89 GLN A CA 1
ATOM 684 C C . GLN A 1 89 ? -19.602 -27.126 13.272 1.00 57.31 89 GLN A C 1
ATOM 686 O O . GLN A 1 89 ? -18.827 -26.179 13.435 1.00 57.31 89 GLN A O 1
ATOM 691 N N . PRO A 1 90 ? -19.919 -27.963 14.276 1.00 56.84 90 PRO A N 1
ATOM 692 C CA . PRO A 1 90 ? -19.345 -27.835 15.607 1.00 56.84 90 PRO A CA 1
ATOM 693 C C . PRO A 1 90 ? -17.875 -28.257 15.552 1.00 56.84 90 PRO A C 1
ATOM 695 O O . PRO A 1 90 ? -17.525 -29.418 15.761 1.00 56.84 90 PRO A O 1
ATOM 698 N N . PHE A 1 91 ? -16.987 -27.321 15.229 1.00 58.91 91 PHE A N 1
ATOM 699 C CA . PHE A 1 91 ? -15.560 -27.536 15.411 1.00 58.91 91 PHE A CA 1
ATOM 700 C C . PHE A 1 91 ? -15.236 -27.415 16.900 1.00 58.91 91 PHE A C 1
ATOM 702 O O . PHE A 1 91 ? -15.777 -26.578 17.621 1.00 58.91 91 PHE A O 1
ATOM 709 N N . LEU A 1 92 ? -14.355 -28.284 17.389 1.00 56.88 92 LEU A N 1
ATOM 710 C CA . LEU A 1 92 ? -13.904 -28.234 18.772 1.00 56.88 92 LEU A CA 1
ATOM 711 C C . LEU A 1 92 ? -13.012 -26.988 18.945 1.00 56.88 92 LEU A C 1
ATOM 713 O O . LEU A 1 92 ? -11.825 -27.034 18.637 1.00 56.88 92 LEU A O 1
ATOM 717 N N . HIS A 1 93 ? -13.563 -25.884 19.455 1.00 58.41 93 HIS A N 1
ATOM 718 C CA . HIS A 1 93 ? -12.884 -24.584 19.627 1.00 58.41 93 HIS A CA 1
ATOM 719 C C . HIS A 1 93 ? -11.721 -24.576 20.647 1.00 58.41 93 HIS A C 1
ATOM 721 O O . HIS A 1 93 ? -11.260 -23.517 21.061 1.00 58.41 93 HIS A O 1
ATOM 727 N N . LYS A 1 94 ? -11.207 -25.739 21.077 1.00 65.44 94 LYS A N 1
ATOM 728 C CA . LYS A 1 94 ? -10.055 -25.816 21.998 1.00 65.44 94 LYS A CA 1
ATOM 729 C C . LYS A 1 94 ? -8.765 -25.261 21.378 1.00 65.44 94 LYS A C 1
ATOM 731 O O . LYS A 1 94 ? -7.806 -25.002 22.099 1.00 65.44 94 LYS A O 1
ATOM 736 N N . ARG A 1 95 ? -8.719 -25.118 20.051 1.00 64.25 95 ARG A N 1
ATOM 737 C CA . ARG A 1 95 ? -7.622 -24.516 19.285 1.00 64.25 95 ARG A CA 1
ATOM 738 C C . ARG A 1 95 ? -8.207 -23.576 18.229 1.00 64.25 95 ARG A C 1
ATOM 740 O O . ARG A 1 95 ? -9.306 -23.818 17.743 1.00 64.25 95 ARG A O 1
ATOM 747 N N . GLY A 1 96 ? -7.455 -22.537 17.857 1.00 67.88 96 GLY A N 1
ATOM 748 C CA . GLY A 1 96 ? -7.869 -21.548 16.847 1.00 67.88 96 GLY A CA 1
ATOM 749 C C . GLY A 1 96 ? -7.992 -22.096 15.419 1.00 67.88 96 GLY A C 1
ATOM 750 O O . GLY A 1 96 ? -8.500 -21.403 14.548 1.00 67.88 96 GLY A O 1
ATOM 751 N N . PHE A 1 97 ? -7.563 -23.340 15.181 1.00 69.50 97 PHE A N 1
ATOM 752 C CA . PHE A 1 97 ? -7.691 -24.032 13.902 1.00 69.50 97 PHE A CA 1
ATOM 753 C C . PHE A 1 97 ? -8.283 -25.436 14.100 1.00 69.50 97 PHE A C 1
ATOM 755 O O . PHE A 1 97 ? -7.981 -26.085 15.109 1.00 69.50 97 PHE A O 1
ATOM 762 N N . PRO A 1 98 ? -9.098 -25.929 13.148 1.00 71.88 98 PRO A N 1
ATOM 763 C CA . PRO A 1 98 ? -9.670 -27.268 13.208 1.00 71.88 98 PRO A CA 1
ATOM 764 C C . PRO A 1 98 ? -8.580 -28.345 13.143 1.00 71.88 98 PRO A C 1
ATOM 766 O O . PRO A 1 98 ? -7.625 -28.256 12.374 1.00 71.88 98 PRO A O 1
ATOM 769 N N . GLU A 1 99 ? -8.736 -29.396 13.948 1.00 72.81 99 GLU A N 1
ATOM 770 C CA . GLU A 1 99 ? -7.819 -30.535 13.950 1.00 72.81 99 GLU A CA 1
ATOM 771 C C . GLU A 1 99 ? -8.034 -31.406 12.704 1.00 72.81 99 GLU A C 1
ATOM 773 O O . GLU A 1 99 ? -9.137 -31.900 12.450 1.00 72.81 99 GLU A O 1
ATOM 778 N N . ALA A 1 100 ? -6.973 -31.616 11.924 1.00 74.56 100 ALA A N 1
ATOM 779 C CA . ALA A 1 100 ? -7.025 -32.470 10.745 1.00 74.56 100 ALA A CA 1
ATOM 780 C C . ALA A 1 100 ? -7.224 -33.941 11.152 1.00 74.56 100 ALA A C 1
ATOM 782 O O . ALA A 1 100 ? -6.361 -34.546 11.787 1.00 74.56 100 ALA A O 1
ATOM 783 N N . LYS A 1 101 ? -8.345 -34.548 10.746 1.00 71.81 101 LYS A N 1
ATOM 784 C CA . LYS A 1 101 ? -8.616 -35.983 10.936 1.00 71.81 101 LYS A CA 1
ATOM 785 C C . LYS A 1 101 ? -8.446 -36.741 9.624 1.00 71.81 101 LYS A C 1
ATOM 787 O O . LYS A 1 101 ? -8.959 -36.328 8.585 1.00 71.81 101 LYS A O 1
ATOM 792 N N . ARG A 1 102 ? -7.742 -37.877 9.669 1.00 75.69 102 ARG A N 1
ATOM 793 C CA . ARG A 1 102 ? -7.606 -38.776 8.513 1.00 75.69 102 ARG A CA 1
ATOM 794 C C . ARG A 1 102 ? -8.894 -39.564 8.278 1.00 75.69 102 ARG A C 1
ATOM 796 O O . ARG A 1 102 ? -9.597 -39.929 9.216 1.00 75.69 102 ARG A O 1
ATOM 803 N N . ARG A 1 103 ? -9.180 -39.846 7.005 1.00 70.62 103 ARG A N 1
ATOM 804 C CA . ARG A 1 103 ? -10.332 -40.648 6.579 1.00 70.62 103 ARG A CA 1
ATOM 805 C C . ARG A 1 103 ? -10.229 -42.079 7.115 1.00 70.62 103 ARG A C 1
ATOM 807 O O . ARG A 1 103 ? -9.190 -42.720 6.991 1.00 70.62 103 ARG A O 1
ATOM 814 N N . GLU A 1 104 ? -11.344 -42.611 7.607 1.00 72.94 104 GLU A N 1
ATOM 815 C CA . GLU A 1 104 ? -11.465 -44.036 7.922 1.00 72.94 104 GLU A CA 1
ATOM 816 C C . GLU A 1 104 ? -11.507 -44.888 6.646 1.00 72.94 104 GLU A C 1
ATOM 818 O O . GLU A 1 104 ? -12.421 -44.757 5.827 1.00 72.94 104 GLU A O 1
ATOM 823 N N . LEU A 1 105 ? -10.544 -45.802 6.504 1.00 72.12 105 LEU A N 1
ATOM 824 C CA . LEU A 1 105 ? -10.385 -46.668 5.327 1.00 72.12 105 LEU A CA 1
ATOM 825 C C . LEU A 1 105 ? -11.525 -47.691 5.155 1.00 72.12 105 LEU A C 1
ATOM 827 O O . LEU A 1 105 ? -11.786 -48.138 4.045 1.00 72.12 105 LEU A O 1
ATOM 831 N N . ASN A 1 106 ? -12.263 -48.001 6.225 1.00 74.00 106 ASN A N 1
ATOM 832 C CA . ASN A 1 106 ? -13.349 -48.991 6.216 1.00 74.00 106 ASN A CA 1
ATOM 833 C C . ASN A 1 106 ? -14.724 -48.404 5.825 1.00 74.00 106 ASN A C 1
ATOM 835 O O . ASN A 1 106 ? -15.746 -49.091 5.908 1.00 74.00 106 ASN A O 1
ATOM 839 N N . THR A 1 107 ? -14.788 -47.128 5.422 1.00 68.75 107 THR A N 1
ATOM 840 C CA . THR A 1 107 ? -16.047 -46.475 5.025 1.00 68.75 107 THR A CA 1
ATOM 841 C C . THR A 1 107 ? -16.473 -46.889 3.616 1.00 68.75 107 THR A C 1
ATOM 843 O O . THR A 1 107 ? -15.880 -46.476 2.619 1.00 68.75 107 THR A O 1
ATOM 846 N N . ARG A 1 108 ? -17.534 -47.701 3.531 1.00 72.88 108 ARG A N 1
ATOM 847 C CA . ARG A 1 108 ? -18.152 -48.091 2.256 1.00 72.88 108 ARG A CA 1
ATOM 848 C C . ARG A 1 108 ? -18.956 -46.918 1.675 1.00 72.88 108 ARG A C 1
ATOM 850 O O . ARG A 1 108 ? -19.737 -46.323 2.418 1.00 72.88 108 ARG A O 1
ATOM 857 N N . PRO A 1 109 ? -18.816 -46.593 0.378 1.00 68.25 109 PRO A N 1
ATOM 858 C CA . PRO A 1 109 ? -19.606 -45.542 -0.251 1.00 68.25 109 PRO A CA 1
ATOM 859 C C . PRO A 1 109 ? -21.084 -45.959 -0.313 1.00 68.25 109 PRO A C 1
ATOM 861 O O . PRO A 1 109 ? -21.453 -46.892 -1.018 1.00 68.25 109 PRO A O 1
ATOM 864 N N . CYS A 1 110 ? -21.931 -45.280 0.459 1.00 71.38 110 CYS A N 1
ATOM 865 C CA . CYS A 1 110 ? -23.396 -45.350 0.358 1.00 71.38 110 CYS A CA 1
ATOM 866 C C . CYS A 1 110 ? -23.958 -44.029 -0.213 1.00 71.38 110 CYS A C 1
ATOM 868 O O . CYS A 1 110 ? -23.191 -43.171 -0.642 1.00 71.38 110 CYS A O 1
ATOM 870 N N . LYS A 1 111 ? -25.285 -43.830 -0.199 1.00 76.31 111 LYS A N 1
ATOM 871 C CA . LYS A 1 111 ? -25.943 -42.579 -0.616 1.00 76.31 111 LYS A CA 1
ATOM 872 C C . LYS A 1 111 ? -25.310 -41.363 0.090 1.00 76.31 111 LYS A C 1
ATOM 874 O O . LYS A 1 111 ? -25.277 -41.295 1.321 1.00 76.31 111 LYS A O 1
ATOM 879 N N . GLY A 1 112 ? -24.835 -40.401 -0.702 1.00 74.75 112 GLY A N 1
ATOM 880 C CA . GLY A 1 112 ? -24.185 -39.167 -0.242 1.00 74.75 112 GLY A CA 1
ATOM 881 C C . GLY A 1 112 ? -22.652 -39.219 -0.239 1.00 74.75 112 GLY A C 1
ATOM 882 O O . GLY A 1 112 ? -22.041 -40.275 -0.361 1.00 74.75 112 GLY A O 1
ATOM 883 N N . SER A 1 113 ? -22.017 -38.053 -0.094 1.00 78.62 113 SER A N 1
ATOM 884 C CA . SER A 1 113 ? -20.552 -37.947 -0.048 1.00 78.62 113 SER A CA 1
ATOM 885 C C . SER A 1 113 ? -19.978 -38.666 1.176 1.00 78.62 113 SER A C 1
ATOM 887 O O . SER A 1 113 ? -20.532 -38.569 2.277 1.00 78.62 113 SER A O 1
ATOM 889 N N . ILE A 1 114 ? -18.829 -39.326 1.007 1.00 75.88 114 ILE A N 1
ATOM 890 C CA . ILE A 1 114 ? -18.066 -39.961 2.094 1.00 75.88 114 ILE A CA 1
ATOM 891 C C . ILE A 1 114 ? -17.774 -38.960 3.222 1.00 75.88 114 ILE A C 1
ATOM 893 O O . ILE A 1 114 ? -17.868 -39.310 4.398 1.00 75.88 114 ILE A O 1
ATOM 897 N N . PHE A 1 115 ? -17.500 -37.697 2.873 1.00 75.00 115 PHE A N 1
ATOM 898 C CA . PHE A 1 115 ? -17.320 -36.616 3.842 1.00 75.00 115 PHE A CA 1
ATOM 899 C C . PHE A 1 115 ? -18.572 -36.419 4.709 1.00 75.00 115 PHE A C 1
ATOM 901 O O . PHE A 1 115 ? -18.483 -36.381 5.934 1.00 75.00 115 PHE A O 1
ATOM 908 N N . SER A 1 116 ? -19.759 -36.396 4.089 1.00 75.44 116 SER A N 1
ATOM 909 C CA . SER A 1 116 ? -21.031 -36.239 4.809 1.00 75.44 116 SER A CA 1
ATOM 910 C C . SER A 1 116 ? -21.319 -37.407 5.757 1.00 75.44 116 SER A C 1
ATOM 912 O O . SER A 1 116 ? -21.852 -37.207 6.846 1.00 75.44 116 SER A O 1
ATOM 914 N N . GLN A 1 117 ? -20.936 -38.630 5.376 1.00 77.75 117 GLN A N 1
ATOM 915 C CA . GLN A 1 117 ? -21.096 -39.820 6.213 1.00 77.75 117 GLN A CA 1
ATOM 916 C C . GLN A 1 117 ? -20.142 -39.786 7.410 1.00 77.75 117 GLN A C 1
ATOM 918 O O . GLN A 1 117 ? -20.531 -40.163 8.513 1.00 77.75 117 GLN A O 1
ATOM 923 N N . HIS A 1 118 ? -18.916 -39.301 7.205 1.00 74.69 118 HIS A N 1
ATOM 924 C CA . HIS A 1 118 ? -17.928 -39.154 8.269 1.00 74.69 118 HIS A CA 1
ATOM 925 C C . HIS A 1 118 ? -18.334 -38.065 9.275 1.00 74.69 118 HIS A C 1
ATOM 927 O O . HIS A 1 118 ? -18.279 -38.293 10.481 1.00 74.69 118 HIS A O 1
ATOM 933 N N . MET A 1 119 ? -18.845 -36.930 8.789 1.00 70.81 119 MET A N 1
ATOM 934 C CA . MET A 1 119 ? -19.362 -35.843 9.629 1.00 70.81 119 MET A CA 1
ATOM 935 C C . MET A 1 119 ? -20.585 -36.270 10.451 1.00 70.81 119 MET A C 1
ATOM 937 O O . MET A 1 119 ? -20.634 -36.017 11.646 1.00 70.81 119 MET A O 1
ATOM 941 N N . LYS A 1 120 ? -21.535 -37.014 9.867 1.00 72.44 120 LYS A N 1
ATOM 942 C CA . LYS A 1 120 ? -22.716 -37.522 10.599 1.00 72.44 120 LYS A CA 1
ATOM 943 C C . LYS A 1 120 ? -22.377 -38.516 11.716 1.00 72.44 120 LYS A C 1
ATOM 945 O O . LYS A 1 120 ? -23.144 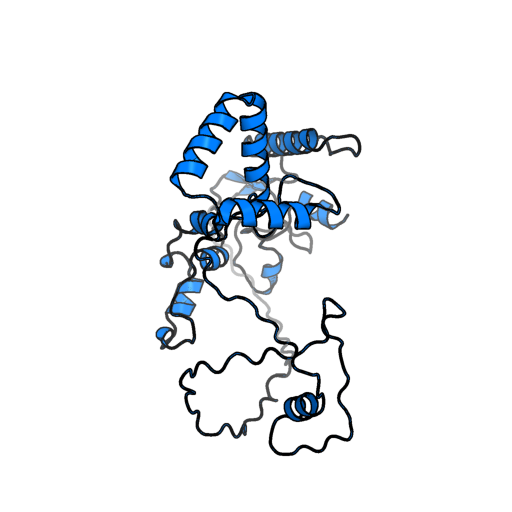-38.647 12.666 1.00 72.44 120 LYS A O 1
ATOM 950 N N . LYS A 1 121 ? -21.263 -39.246 11.593 1.00 71.25 121 LYS A N 1
ATOM 951 C CA . LYS A 1 121 ? -20.771 -40.150 12.646 1.00 71.25 121 LYS A CA 1
ATOM 952 C C . LYS A 1 121 ? -20.120 -39.393 13.802 1.00 71.25 121 LYS A C 1
ATOM 954 O O . LYS A 1 121 ? -20.180 -39.870 14.932 1.00 71.25 121 LYS A O 1
ATOM 959 N N . GLN A 1 122 ? -19.527 -38.228 13.538 1.00 67.06 122 GLN A N 1
ATOM 960 C CA . GLN A 1 122 ? -19.033 -37.328 14.577 1.00 67.06 122 GLN A CA 1
ATOM 961 C C . GLN A 1 122 ? -20.229 -36.611 15.215 1.00 67.06 122 GLN A C 1
ATOM 963 O O . GLN A 1 122 ? -20.529 -35.464 14.906 1.00 67.06 122 GLN A O 1
ATOM 968 N N . LYS A 1 123 ? -20.944 -37.312 16.102 1.00 57.03 123 LYS A N 1
ATOM 969 C CA . LYS A 1 123 ? -21.906 -36.694 17.020 1.00 57.03 123 LYS A CA 1
ATOM 970 C C . LYS A 1 123 ? -21.131 -35.840 18.026 1.00 57.03 123 LYS A C 1
ATOM 972 O O . LYS A 1 123 ? -20.795 -36.309 19.107 1.00 57.03 123 LYS A O 1
ATOM 977 N N . LEU A 1 124 ? -20.769 -34.627 17.633 1.00 58.31 124 LEU A N 1
ATOM 978 C CA . LEU A 1 124 ? -20.429 -33.576 18.580 1.00 58.31 124 LEU A CA 1
ATOM 979 C C . LEU A 1 124 ? -21.731 -32.851 18.897 1.00 58.31 124 LEU A C 1
ATOM 981 O O . LEU A 1 124 ? -22.467 -32.499 17.972 1.00 58.31 124 LEU A O 1
ATOM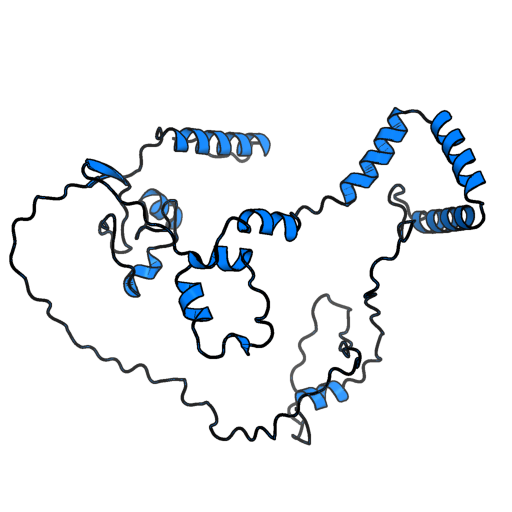 985 N N . ASP A 1 125 ? -22.030 -32.689 20.184 1.00 51.62 125 ASP A N 1
ATOM 986 C CA . ASP A 1 125 ? -23.191 -31.918 20.610 1.00 51.62 125 ASP A CA 1
ATOM 987 C C . ASP A 1 125 ? -23.109 -30.532 19.956 1.00 51.62 125 ASP A C 1
ATOM 989 O O . ASP A 1 125 ? -22.052 -29.889 20.026 1.00 51.62 125 ASP A O 1
ATOM 993 N N . PRO A 1 126 ? -24.162 -30.085 19.250 1.00 51.03 126 PRO A N 1
ATOM 994 C CA . PRO A 1 126 ? -24.163 -28.777 18.628 1.00 51.03 126 PRO A CA 1
ATOM 995 C C . PRO A 1 126 ? -24.108 -27.740 19.746 1.00 51.03 126 PRO A C 1
ATOM 997 O O . PRO A 1 126 ? -25.110 -27.470 20.399 1.00 51.03 126 PRO A O 1
ATOM 1000 N N . VAL A 1 127 ? -22.927 -27.176 19.990 1.00 48.25 127 VAL A N 1
ATOM 1001 C CA . VAL A 1 127 ? -22.811 -25.944 20.766 1.00 48.25 127 VAL A CA 1
ATOM 1002 C C . VAL A 1 127 ? -23.332 -24.841 19.849 1.00 48.25 127 VAL A C 1
ATOM 1004 O O . VAL A 1 127 ? -22.741 -24.634 18.784 1.00 48.25 127 VAL A O 1
ATOM 1007 N N . PRO A 1 128 ? -24.438 -24.158 20.190 1.00 43.12 128 PRO A N 1
ATOM 1008 C CA . PRO A 1 128 ? -24.903 -23.030 19.406 1.00 43.12 128 PRO A CA 1
ATOM 1009 C C . PRO A 1 128 ? -23.834 -21.938 19.482 1.00 43.12 128 PRO A C 1
ATOM 1011 O O . PRO A 1 128 ? -23.623 -21.331 20.530 1.00 43.12 128 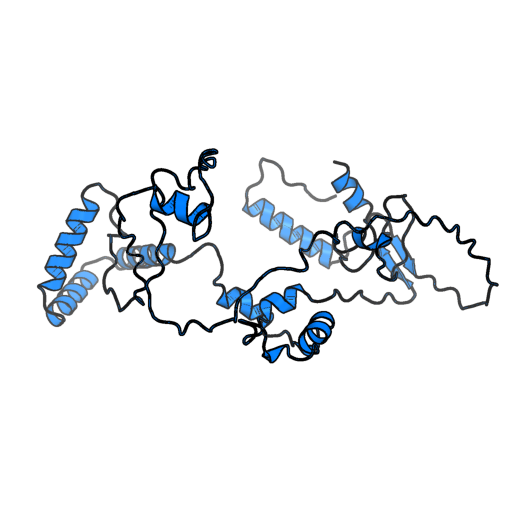PRO A O 1
ATOM 1014 N N . CYS A 1 129 ? -23.129 -21.696 18.381 1.00 40.03 129 CYS A N 1
ATOM 1015 C CA . CYS A 1 129 ? -22.471 -20.415 18.182 1.00 40.03 129 CYS A CA 1
ATOM 1016 C C . CYS A 1 129 ? -23.550 -19.454 17.699 1.00 40.03 129 CYS A C 1
ATOM 1018 O O . CYS A 1 129 ? -23.806 -19.349 16.500 1.00 40.03 129 CYS A O 1
ATOM 1020 N N . GLU A 1 130 ? -24.206 -18.775 18.636 1.00 41.53 130 GLU A N 1
ATOM 1021 C CA . GLU A 1 130 ? -24.891 -17.536 18.301 1.00 41.53 130 GLU A CA 1
ATOM 1022 C C . GLU A 1 130 ? -23.813 -16.540 17.879 1.00 41.53 130 GLU A C 1
ATOM 1024 O O . GLU A 1 130 ? -23.116 -15.961 18.706 1.00 41.53 130 GLU A O 1
ATOM 1029 N N . ILE A 1 131 ? -23.608 -16.396 16.572 1.00 40.91 131 ILE A N 1
ATOM 1030 C CA . ILE A 1 131 ? -23.041 -15.170 16.028 1.00 40.91 131 ILE A CA 1
ATOM 1031 C C . ILE A 1 131 ? -24.230 -14.214 15.996 1.00 40.91 131 ILE A C 1
ATOM 1033 O O . ILE A 1 131 ? -25.145 -14.454 15.200 1.00 40.91 131 ILE A O 1
ATOM 1037 N N . PRO A 1 132 ? -24.286 -13.165 16.833 1.00 34.84 132 PRO A N 1
ATOM 1038 C CA . PRO A 1 132 ? -25.347 -12.188 16.713 1.00 34.84 132 PRO A CA 1
ATOM 1039 C C . PRO A 1 132 ? -25.089 -11.414 15.419 1.00 34.84 132 PRO A C 1
ATOM 1041 O O . PRO A 1 132 ? -24.320 -10.457 15.383 1.00 34.84 132 PRO A O 1
ATOM 1044 N N . LEU A 1 133 ? -25.733 -11.838 14.331 1.00 38.12 133 LEU A N 1
ATOM 1045 C CA . LEU A 1 133 ? -26.061 -10.969 13.205 1.00 38.12 133 LEU A CA 1
ATOM 1046 C C . LEU A 1 133 ? -27.242 -10.092 13.634 1.00 38.12 133 LEU A C 1
ATOM 1048 O O . LEU A 1 133 ? -28.326 -10.144 13.063 1.00 38.12 133 LEU A O 1
ATOM 1052 N N . THR A 1 134 ? -27.043 -9.318 14.696 1.00 35.41 134 THR A N 1
ATOM 1053 C CA . THR A 1 134 ? -27.913 -8.202 15.026 1.00 35.41 134 THR A CA 1
ATOM 1054 C C . THR A 1 134 ? -27.177 -6.947 14.602 1.00 35.41 134 THR A C 1
ATOM 1056 O O . THR A 1 134 ? -26.127 -6.581 15.134 1.00 35.41 134 THR A O 1
ATOM 1059 N N . VAL A 1 135 ? -27.738 -6.300 13.580 1.00 37.94 135 VAL A N 1
ATOM 1060 C CA . VAL A 1 135 ? -27.614 -4.858 13.376 1.00 37.94 135 VAL A CA 1
ATOM 1061 C C . VAL A 1 135 ? -27.666 -4.228 14.764 1.00 37.94 135 VAL A C 1
ATOM 1063 O O . VAL A 1 135 ? -28.607 -4.484 15.514 1.00 37.94 135 VAL A O 1
ATOM 1066 N N . ARG A 1 136 ? -26.591 -3.533 15.150 1.00 42.75 136 ARG A N 1
ATOM 1067 C CA . ARG A 1 136 ? -26.439 -2.923 16.472 1.00 42.75 136 ARG A CA 1
ATOM 1068 C C . ARG A 1 136 ? -27.499 -1.838 16.630 1.00 42.75 136 ARG A C 1
ATOM 1070 O O . ARG A 1 136 ? -27.229 -0.666 16.396 1.00 42.75 136 ARG A O 1
ATOM 1077 N N . GLU A 1 137 ? -28.700 -2.234 17.019 1.00 36.19 137 GLU A N 1
ATOM 1078 C CA . GLU A 1 137 ? -29.657 -1.335 17.633 1.00 36.19 137 GLU A CA 1
ATOM 1079 C C . GLU A 1 137 ? -29.007 -0.829 18.917 1.00 36.19 137 GLU A C 1
ATOM 1081 O O . GLU A 1 137 ? -28.745 -1.600 19.837 1.00 36.19 137 GLU A O 1
ATOM 1086 N N . ASN A 1 138 ? -28.622 0.447 18.886 1.00 42.59 138 ASN A N 1
ATOM 1087 C CA . ASN A 1 138 ? -28.374 1.353 20.004 1.00 42.59 138 ASN A CA 1
ATOM 1088 C C . ASN A 1 138 ? -28.249 0.681 21.381 1.00 42.59 138 ASN A C 1
ATOM 1090 O O . ASN A 1 138 ? -29.067 0.898 22.272 1.00 42.59 138 ASN A O 1
ATOM 1094 N N . LYS A 1 139 ? -27.179 -0.091 21.601 1.00 49.84 139 LYS A N 1
ATOM 1095 C CA . LYS A 1 139 ? -26.726 -0.347 22.966 1.00 49.84 139 LYS A CA 1
ATOM 1096 C C . LYS A 1 139 ? -26.179 0.980 23.471 1.00 49.84 139 LYS A C 1
ATOM 1098 O O . LYS A 1 139 ? -25.039 1.335 23.184 1.00 49.84 139 LYS A O 1
ATOM 1103 N N . GLU A 1 140 ? -27.008 1.727 24.194 1.00 62.97 140 GLU A N 1
ATOM 1104 C CA . GLU A 1 140 ? -26.636 3.012 24.799 1.00 62.97 140 GLU A CA 1
ATOM 1105 C C . GLU A 1 140 ? -25.401 2.881 25.713 1.00 62.97 140 GLU A C 1
ATOM 1107 O O . GLU A 1 140 ? -24.723 3.868 26.000 1.00 62.97 140 GLU A O 1
ATOM 1112 N N . HIS A 1 141 ? -25.085 1.657 26.159 1.00 65.69 141 HIS A N 1
ATOM 1113 C CA . HIS A 1 141 ? -24.014 1.362 27.101 1.00 65.69 141 HIS A CA 1
ATOM 1114 C C . HIS A 1 141 ? -23.145 0.189 26.594 1.00 65.69 141 HIS A C 1
ATOM 1116 O O . HIS A 1 141 ? -23.686 -0.822 26.142 1.00 65.69 141 HIS A O 1
ATOM 1122 N N . PRO A 1 142 ? -21.801 0.296 26.648 1.00 70.69 142 PRO A N 1
ATOM 1123 C CA . PRO A 1 142 ? -20.893 -0.778 26.239 1.00 70.69 142 PRO A CA 1
ATOM 1124 C C . PRO A 1 142 ? -21.008 -2.005 27.157 1.00 70.69 142 PRO A C 1
ATOM 1126 O O . PRO A 1 142 ? -21.333 -1.877 28.337 1.00 70.69 142 PRO A O 1
ATOM 1129 N N . ASP A 1 143 ? -20.676 -3.192 26.636 1.00 76.94 143 ASP A N 1
ATOM 1130 C CA . ASP A 1 143 ? -20.808 -4.468 27.365 1.00 76.94 143 ASP A CA 1
ATOM 1131 C C . ASP A 1 143 ? -19.850 -4.591 28.577 1.00 76.94 143 ASP A C 1
ATOM 1133 O O . 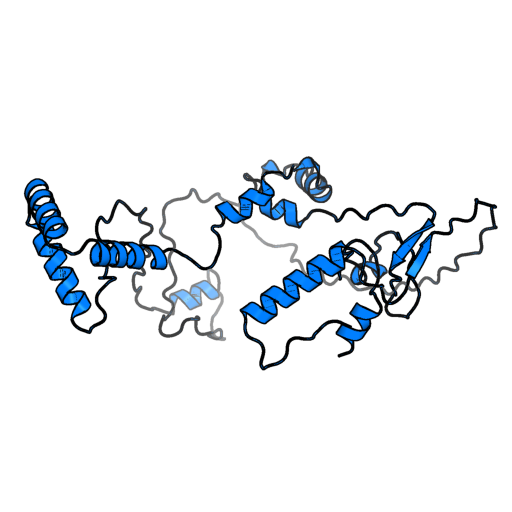ASP A 1 143 ? -20.064 -5.424 29.454 1.00 76.94 143 ASP A O 1
ATOM 1137 N N . HIS A 1 144 ? -18.810 -3.754 28.659 1.00 78.75 144 HIS A N 1
ATOM 1138 C CA . HIS A 1 144 ? -17.847 -3.710 29.764 1.00 78.75 144 HIS A CA 1
ATOM 1139 C C . HIS A 1 144 ? -17.376 -2.273 30.031 1.00 78.75 144 HIS A C 1
ATOM 1141 O O . HIS A 1 144 ? -17.419 -1.411 29.147 1.00 78.75 144 HIS A O 1
ATOM 1147 N N . SER A 1 145 ? -16.872 -1.996 31.237 1.00 78.81 145 SER A N 1
ATOM 1148 C CA . SER A 1 145 ? -16.335 -0.666 31.541 1.00 78.81 145 SER A CA 1
ATOM 1149 C C . SER A 1 145 ? -15.006 -0.430 30.801 1.00 78.81 145 SER A C 1
ATOM 1151 O O . SER A 1 145 ? -14.141 -1.292 30.725 1.00 78.81 145 SER A O 1
ATOM 1153 N N . CYS A 1 146 ? -14.799 0.740 30.202 1.00 73.19 146 CYS A N 1
ATOM 1154 C CA . CYS A 1 146 ? -13.538 1.054 29.502 1.00 73.19 146 CYS A CA 1
ATOM 1155 C C . CYS A 1 146 ? -12.511 1.749 30.422 1.00 73.19 146 CYS A C 1
ATOM 1157 O O . CYS A 1 146 ? -11.348 1.941 30.068 1.00 73.19 146 CYS A O 1
ATOM 1159 N N . ILE A 1 147 ? -12.955 2.181 31.603 1.00 77.69 147 ILE A N 1
ATOM 1160 C CA . ILE A 1 147 ? -12.202 3.097 32.466 1.00 77.69 147 ILE A CA 1
ATOM 1161 C C . ILE A 1 147 ? -11.478 2.334 33.577 1.00 77.69 147 ILE A C 1
ATOM 1163 O O . ILE A 1 147 ? -10.324 2.653 33.863 1.00 77.69 147 ILE A O 1
ATOM 1167 N N . LEU A 1 148 ? -12.135 1.329 34.163 1.00 80.94 148 LEU A N 1
ATOM 1168 C CA . LEU A 1 148 ? -11.612 0.535 35.272 1.00 80.94 148 LEU A CA 1
ATOM 1169 C C . LEU A 1 148 ? -10.797 -0.662 34.762 1.00 80.94 148 LEU A C 1
ATOM 1171 O O . LEU A 1 148 ? -11.184 -1.343 33.810 1.00 80.94 148 LEU A O 1
ATOM 1175 N N . THR A 1 149 ? -9.678 -0.931 35.431 1.00 81.12 149 THR A N 1
ATOM 1176 C CA . THR A 1 149 ? -8.786 -2.072 35.187 1.00 81.12 149 THR A CA 1
ATOM 1177 C C . THR A 1 149 ? -8.587 -2.811 36.511 1.00 81.12 149 THR A C 1
ATOM 1179 O O . THR A 1 149 ? -7.694 -2.480 37.284 1.00 81.12 149 THR A O 1
ATOM 1182 N N . GLY A 1 150 ? -9.469 -3.760 36.818 1.00 88.25 150 GLY A N 1
ATOM 1183 C CA . GLY A 1 150 ? -9.456 -4.527 38.066 1.00 88.25 150 GLY A CA 1
ATOM 1184 C C . GLY A 1 150 ? -10.342 -5.768 37.958 1.00 88.25 150 GLY A C 1
ATOM 1185 O O . GLY A 1 150 ? -11.058 -5.918 36.970 1.00 88.25 150 GLY A O 1
ATOM 1186 N N . GLN A 1 151 ? -10.290 -6.657 38.952 1.00 88.19 151 GLN A N 1
ATOM 1187 C CA . GLN A 1 151 ? -11.091 -7.893 38.961 1.00 88.19 151 GLN A CA 1
ATOM 1188 C C . GLN A 1 151 ? -12.591 -7.602 39.130 1.00 88.19 151 GLN A C 1
ATOM 1190 O O . GLN A 1 151 ? -13.414 -8.194 38.440 1.00 88.19 151 GLN A O 1
ATOM 1195 N N . ASP A 1 152 ? -12.939 -6.602 39.945 1.00 89.69 152 ASP A N 1
ATOM 1196 C CA . ASP A 1 152 ? -14.337 -6.235 40.242 1.00 89.69 152 ASP A CA 1
ATOM 1197 C C . ASP A 1 152 ? -14.991 -5.368 39.160 1.00 89.69 152 ASP A C 1
ATOM 1199 O O . ASP A 1 152 ? -16.157 -4.986 39.246 1.00 89.69 152 ASP A O 1
ATOM 1203 N N . LYS A 1 153 ? -14.236 -5.052 38.110 1.00 90.56 153 LYS A N 1
ATOM 1204 C CA . LYS A 1 153 ? -14.622 -4.170 37.012 1.00 90.56 153 LYS A CA 1
ATOM 1205 C C . LYS A 1 153 ? -15.991 -4.509 36.416 1.00 90.56 153 LYS A C 1
ATOM 1207 O O . LYS A 1 153 ? -16.784 -3.604 36.152 1.00 90.56 153 LYS A O 1
ATOM 1212 N N . ASP A 1 154 ? -16.242 -5.792 36.177 1.00 88.50 154 ASP A N 1
ATOM 1213 C CA . ASP A 1 154 ? -17.467 -6.256 35.525 1.00 88.50 154 ASP A CA 1
ATOM 1214 C C . ASP A 1 154 ? -18.657 -6.258 36.489 1.00 88.50 154 ASP A C 1
ATOM 1216 O O . ASP A 1 154 ? -19.787 -6.011 36.069 1.00 88.50 154 ASP A O 1
ATOM 1220 N N . ALA A 1 155 ? -18.412 -6.498 37.781 1.00 92.00 155 ALA A N 1
ATOM 1221 C CA . ALA A 1 155 ? -19.434 -6.412 38.819 1.00 92.00 155 ALA A CA 1
ATOM 1222 C C . ALA A 1 155 ? -19.896 -4.958 39.001 1.00 92.00 155 ALA A C 1
ATOM 1224 O O . ALA A 1 155 ? -21.089 -4.679 38.892 1.00 92.00 155 ALA A O 1
ATOM 1225 N N . ILE A 1 156 ? -18.941 -4.032 39.139 1.00 91.44 156 ILE A N 1
ATOM 1226 C CA . ILE A 1 156 ? -19.201 -2.590 39.265 1.00 91.44 156 ILE A CA 1
ATOM 1227 C C . ILE A 1 156 ? -19.938 -2.058 38.027 1.00 91.44 156 ILE A C 1
ATOM 1229 O O . ILE A 1 156 ? -20.861 -1.255 38.135 1.00 91.44 156 ILE A O 1
ATOM 1233 N N . HIS A 1 157 ? -19.562 -2.515 36.828 1.00 91.50 157 HIS A N 1
ATOM 1234 C CA . HIS A 1 157 ? -20.234 -2.103 35.592 1.00 91.50 157 HIS A CA 1
ATOM 1235 C C . HIS A 1 157 ? -21.711 -2.511 35.569 1.00 91.50 157 HIS A C 1
ATOM 1237 O O . HIS A 1 157 ? -22.566 -1.690 35.246 1.00 91.50 157 HIS A O 1
ATOM 1243 N N . LYS A 1 158 ? -22.020 -3.758 35.942 1.00 90.88 158 LYS A N 1
ATOM 1244 C CA . LYS A 1 158 ? -23.399 -4.268 35.978 1.00 90.88 158 LYS A CA 1
ATOM 1245 C C . LYS A 1 158 ? -24.260 -3.532 37.000 1.00 90.88 158 LYS A C 1
ATOM 1247 O O . LYS A 1 158 ? -25.400 -3.201 36.693 1.00 90.88 158 LYS A O 1
ATOM 1252 N N . GLU A 1 159 ? -23.711 -3.259 38.180 1.00 93.38 159 GLU A N 1
ATOM 1253 C CA . GLU A 1 159 ? -24.394 -2.488 39.220 1.00 93.38 159 GLU A CA 1
ATOM 1254 C C . GLU A 1 159 ? -24.724 -1.071 38.733 1.00 93.38 159 GLU A C 1
ATOM 1256 O O . GLU A 1 159 ? -25.882 -0.663 38.775 1.00 93.38 159 GLU A O 1
ATOM 1261 N N . ASN A 1 160 ? -23.748 -0.364 38.153 1.00 90.75 160 ASN A N 1
ATOM 1262 C CA . ASN A 1 160 ? -23.959 0.976 37.601 1.00 90.75 160 ASN A CA 1
ATOM 1263 C C . ASN A 1 160 ? -25.035 0.998 36.506 1.00 90.75 160 ASN A C 1
ATOM 1265 O O . ASN A 1 160 ? -25.879 1.890 36.490 1.00 90.75 160 ASN A O 1
ATOM 1269 N N . VAL A 1 161 ? -25.029 0.014 35.599 1.00 90.50 161 VAL A N 1
ATOM 1270 C CA . VAL A 1 161 ? -26.065 -0.111 34.561 1.00 90.50 161 VAL A CA 1
ATOM 1271 C C . VAL A 1 161 ? -27.437 -0.367 35.188 1.00 90.50 161 VAL A C 1
ATOM 1273 O O . VAL A 1 161 ? -28.411 0.245 34.761 1.00 90.50 161 VAL A O 1
ATOM 1276 N N . SER A 1 162 ? -27.524 -1.206 36.224 1.00 91.50 162 SER A N 1
ATOM 1277 C CA . SER A 1 162 ? -28.780 -1.446 36.943 1.00 91.50 162 SER A CA 1
ATOM 1278 C C . SER A 1 162 ? -29.314 -0.178 37.613 1.00 91.50 162 SER A C 1
ATOM 1280 O O . SER A 1 162 ? -30.519 0.051 37.588 1.00 91.50 162 SER A O 1
ATOM 1282 N N . ILE A 1 163 ? -28.444 0.651 38.196 1.00 89.81 163 ILE A N 1
ATOM 1283 C CA . ILE A 1 163 ? -28.837 1.932 38.803 1.00 89.81 163 ILE A CA 1
ATOM 1284 C C . ILE A 1 163 ? -29.360 2.885 37.720 1.00 89.81 163 ILE A C 1
ATOM 1286 O O . ILE A 1 163 ? -30.437 3.456 37.865 1.00 89.81 163 ILE A O 1
ATOM 1290 N N . LEU A 1 164 ? -28.646 3.006 36.596 1.00 86.25 164 LEU A N 1
ATOM 1291 C CA . LEU A 1 164 ? -29.056 3.855 35.471 1.00 86.25 164 LEU A CA 1
ATOM 1292 C C . LEU A 1 164 ? -30.384 3.412 34.846 1.00 86.25 164 LEU A C 1
ATOM 1294 O O . LEU A 1 164 ? -31.157 4.256 34.417 1.00 86.25 164 LEU A O 1
ATOM 1298 N N . GLN A 1 165 ? -30.667 2.110 34.821 1.00 88.75 165 GLN A N 1
ATOM 1299 C CA . GLN A 1 165 ? -31.944 1.577 34.336 1.00 88.75 165 GLN A CA 1
ATOM 1300 C C . GLN A 1 165 ? -33.119 1.863 35.279 1.00 88.75 165 GLN A C 1
ATOM 1302 O O . GLN A 1 165 ? -34.261 1.894 34.828 1.00 88.75 165 GLN A O 1
ATOM 1307 N N . GLN A 1 166 ? -32.857 2.029 36.577 1.00 89.94 166 GLN A N 1
ATOM 1308 C CA . GLN A 1 166 ? -33.886 2.343 37.571 1.00 89.94 166 GLN A CA 1
ATOM 1309 C C . GLN A 1 166 ? -34.218 3.841 37.620 1.00 89.94 166 GLN A C 1
ATOM 1311 O O . GLN A 1 166 ? -35.331 4.193 38.006 1.00 89.94 166 GLN A O 1
ATOM 1316 N N . MET A 1 167 ? -33.279 4.710 37.232 1.00 83.25 167 MET A N 1
ATOM 1317 C CA . MET A 1 167 ? -33.466 6.163 37.240 1.00 83.25 167 MET A CA 1
ATOM 1318 C C . MET A 1 167 ? -34.232 6.661 36.014 1.00 83.25 167 MET A C 1
ATOM 1320 O O . MET A 1 167 ? -34.167 6.093 34.922 1.00 83.25 167 MET A O 1
ATOM 1324 N N . THR A 1 168 ? -34.951 7.769 36.188 1.00 93.12 168 THR A N 1
ATOM 1325 C CA . THR A 1 168 ? -35.657 8.424 35.077 1.00 93.12 168 THR A CA 1
ATOM 1326 C C . THR A 1 168 ? -34.701 9.259 34.217 1.00 93.12 168 THR A C 1
ATOM 1328 O O . THR A 1 168 ? -33.638 9.683 34.667 1.00 93.12 168 THR A O 1
ATOM 1331 N N . VAL A 1 169 ? -35.071 9.524 32.958 1.00 90.88 169 VAL A N 1
ATOM 1332 C CA . VAL A 1 169 ? -34.227 10.286 32.011 1.00 90.88 169 VAL A CA 1
ATOM 1333 C C . VAL A 1 169 ? -33.947 11.711 32.505 1.00 90.88 169 VAL A C 1
ATOM 1335 O O . VAL A 1 169 ? -32.837 12.218 32.324 1.00 90.88 169 VAL A O 1
ATOM 1338 N N . ASP A 1 170 ? -34.929 12.341 33.151 1.00 90.94 170 ASP A N 1
ATOM 1339 C CA . ASP A 1 170 ? -34.795 13.696 33.692 1.00 90.94 170 ASP A CA 1
ATOM 1340 C C . ASP A 1 170 ? -33.831 13.722 34.887 1.00 90.94 170 ASP A C 1
ATOM 1342 O O . ASP A 1 170 ? -32.902 14.529 34.917 1.00 90.94 170 ASP A O 1
ATOM 1346 N N . GLU A 1 171 ? -33.957 12.759 35.801 1.00 92.81 171 GLU A N 1
ATOM 1347 C CA . GLU A 1 171 ? -33.057 12.584 36.947 1.00 92.81 171 GLU A CA 1
ATOM 1348 C C . GLU A 1 171 ? -31.607 12.308 36.508 1.00 92.81 171 GLU A C 1
ATOM 1350 O O . GLU A 1 171 ? -30.662 12.898 37.035 1.00 92.81 171 GLU A O 1
ATOM 1355 N N . ILE A 1 172 ? -31.418 11.493 35.462 1.00 89.50 172 ILE A N 1
ATOM 1356 C CA . ILE A 1 172 ? -30.099 11.246 34.858 1.00 89.50 172 ILE A CA 1
ATOM 1357 C C . ILE A 1 172 ? -29.479 12.545 34.329 1.00 89.50 172 ILE A C 1
ATOM 1359 O O . ILE A 1 172 ? -28.264 12.746 34.434 1.00 89.50 172 ILE A O 1
ATOM 1363 N N . LYS A 1 173 ? -30.283 13.429 33.730 1.00 92.75 173 LYS A N 1
ATOM 1364 C CA . LYS A 1 173 ? -29.797 14.693 33.167 1.00 92.75 173 LYS A CA 1
ATOM 1365 C C . LYS A 1 173 ? -29.368 15.663 34.267 1.00 92.75 173 LYS A C 1
ATOM 1367 O O . LYS A 1 173 ? -28.298 16.260 34.142 1.00 92.75 173 LYS A O 1
ATOM 1372 N N . GLU A 1 174 ? -30.161 15.776 35.327 1.00 94.38 174 GLU A N 1
ATOM 1373 C CA . GLU A 1 174 ? -29.866 16.637 36.476 1.00 94.38 174 GLU A CA 1
ATOM 1374 C C . GLU A 1 174 ? -28.599 16.185 37.213 1.00 94.38 174 GLU A C 1
ATOM 1376 O O . GLU A 1 174 ? -27.679 16.981 37.419 1.00 94.38 174 GLU A O 1
ATOM 1381 N N . GLU A 1 175 ? -28.484 14.893 37.537 1.00 92.19 175 GLU A N 1
ATOM 1382 C CA . GLU A 1 175 ? -27.290 14.364 38.208 1.00 92.19 175 GLU A CA 1
ATOM 1383 C C . GLU A 1 175 ? -26.044 14.460 37.318 1.00 92.19 175 GLU A C 1
ATOM 1385 O O . GLU A 1 175 ? -24.952 14.780 37.792 1.00 92.19 175 GLU A O 1
ATOM 1390 N N . ARG A 1 176 ? -26.183 14.284 35.999 1.00 90.75 176 ARG A N 1
ATOM 1391 C CA . ARG A 1 176 ? -25.076 14.516 35.062 1.00 90.75 176 ARG A CA 1
ATOM 1392 C C . ARG A 1 176 ? -24.584 15.961 35.102 1.00 90.75 176 ARG A C 1
ATOM 1394 O O . ARG A 1 176 ? -23.372 16.180 35.078 1.00 90.75 176 ARG A O 1
ATOM 1401 N N . GLU A 1 177 ? -25.489 16.935 35.097 1.00 93.69 177 GLU A N 1
ATOM 1402 C CA . GLU A 1 177 ? -25.127 18.355 35.121 1.00 93.69 177 GLU A CA 1
ATOM 1403 C C . GLU A 1 177 ? -24.419 18.716 36.430 1.00 93.69 177 GLU A C 1
ATOM 1405 O O . GLU A 1 177 ? -23.344 19.317 36.408 1.00 93.69 177 GLU A O 1
ATOM 1410 N N . LYS A 1 178 ? -24.946 18.226 37.552 1.00 94.56 178 LYS A N 1
ATOM 1411 C CA . LYS A 1 178 ? -24.349 18.359 38.884 1.00 94.56 178 LYS A CA 1
ATOM 1412 C C . LYS A 1 178 ? -22.962 17.712 38.989 1.00 94.56 178 LYS A C 1
ATOM 1414 O O . LYS A 1 178 ? -22.051 18.277 39.599 1.00 94.56 178 LYS A O 1
ATOM 1419 N N . LEU A 1 179 ? -22.751 16.546 38.377 1.00 90.50 179 LEU A N 1
ATOM 1420 C CA . LEU A 1 179 ? -21.428 15.914 38.321 1.00 90.50 179 LEU A CA 1
ATOM 1421 C C . LEU A 1 179 ? -20.455 16.737 37.475 1.00 90.50 179 LEU A C 1
ATOM 1423 O O . LEU A 1 179 ? -19.329 16.984 37.905 1.00 90.50 179 LEU A O 1
ATOM 1427 N N . LEU A 1 180 ? -20.887 17.209 36.304 1.00 90.38 180 LEU A N 1
ATOM 1428 C CA . LEU A 1 180 ? -20.061 18.050 35.438 1.00 90.38 180 LEU A CA 1
ATOM 1429 C C . LEU A 1 180 ? -19.694 19.385 36.090 1.00 90.38 180 LEU A C 1
ATOM 1431 O O . LEU A 1 180 ? -18.584 19.856 35.867 1.00 90.38 180 LEU A O 1
ATOM 1435 N N . SER A 1 181 ? -20.577 19.971 36.904 1.00 92.19 181 SER A N 1
ATOM 1436 C CA . SER A 1 181 ? -20.274 21.203 37.640 1.00 92.19 181 SER A CA 1
ATOM 1437 C C . SER A 1 181 ? -19.306 20.984 38.803 1.00 92.19 181 SER A C 1
ATOM 1439 O O . SER A 1 181 ? -18.604 21.911 39.195 1.00 92.19 181 SER A O 1
ATOM 1441 N N . THR A 1 182 ? -19.278 19.776 39.373 1.00 94.56 182 THR A N 1
ATOM 1442 C CA . THR A 1 182 ? -18.425 19.440 40.525 1.00 94.56 182 THR A CA 1
ATOM 1443 C C . THR A 1 182 ? -17.026 18.982 40.096 1.00 94.56 182 THR A C 1
ATOM 1445 O O . THR A 1 182 ? -16.061 19.165 40.837 1.00 94.56 182 THR A O 1
ATOM 1448 N N . MET A 1 183 ? -16.895 18.369 38.913 1.00 92.12 183 MET A N 1
ATOM 1449 C CA . MET A 1 183 ? -15.619 17.859 38.398 1.00 92.12 183 MET A CA 1
ATOM 1450 C C . MET A 1 183 ? -14.767 18.947 37.725 1.00 92.12 183 MET A C 1
ATOM 1452 O O . MET A 1 183 ? -15.280 19.863 37.089 1.00 92.12 183 MET A O 1
ATOM 1456 N N . ASP A 1 184 ? -13.441 18.793 37.794 1.00 93.88 184 ASP A N 1
ATOM 1457 C CA . ASP A 1 184 ? -12.489 19.639 37.066 1.00 93.88 184 ASP A CA 1
ATOM 1458 C C . ASP A 1 184 ? -12.641 19.446 35.537 1.00 93.88 184 ASP A C 1
ATOM 1460 O O . ASP A 1 184 ? -12.570 18.302 35.055 1.00 93.88 184 ASP A O 1
ATOM 1464 N N . PRO A 1 185 ? -12.796 20.529 34.749 1.00 92.25 185 PRO A N 1
ATOM 1465 C CA . PRO A 1 185 ? -12.797 20.479 33.288 1.00 92.25 185 PRO A CA 1
ATOM 1466 C C . PRO A 1 185 ? -11.634 19.682 32.672 1.00 92.25 185 PRO A C 1
ATOM 1468 O O . PRO A 1 185 ? -11.828 19.021 31.647 1.00 92.25 185 PRO A O 1
ATOM 1471 N N . ALA A 1 186 ? -10.449 19.686 33.294 1.00 90.88 186 ALA A N 1
ATOM 1472 C CA . ALA A 1 186 ? -9.291 18.929 32.818 1.00 90.88 186 ALA A CA 1
ATOM 1473 C C . ALA A 1 186 ? -9.510 17.406 32.899 1.00 90.88 186 ALA A C 1
ATOM 1475 O O . ALA A 1 186 ? -9.184 16.669 31.964 1.00 90.88 186 ALA A O 1
ATOM 1476 N N . ILE A 1 187 ? -10.136 16.924 33.978 1.00 88.81 187 ILE A N 1
ATOM 1477 C CA . ILE A 1 187 ? -10.473 15.503 34.152 1.00 88.81 187 ILE A CA 1
ATOM 1478 C C . ILE A 1 187 ? -11.559 15.092 33.153 1.00 88.81 187 ILE A C 1
ATOM 1480 O O . ILE A 1 187 ? -11.483 14.018 32.554 1.00 88.81 187 ILE A O 1
ATOM 1484 N N . VAL A 1 188 ? -12.546 15.960 32.915 1.00 88.50 188 VAL A N 1
ATOM 1485 C CA . VAL A 1 188 ? -13.608 15.708 31.928 1.00 88.50 188 VAL A CA 1
ATOM 1486 C C . VAL A 1 188 ? -13.026 15.565 30.520 1.00 88.50 188 VAL A C 1
ATOM 1488 O O . VAL A 1 188 ? -13.417 14.653 29.784 1.00 88.50 188 VAL A O 1
ATOM 1491 N N . ALA A 1 189 ? -12.079 16.427 30.143 1.00 87.56 189 ALA A N 1
ATOM 1492 C CA . ALA A 1 189 ? -11.384 16.336 28.861 1.00 87.56 189 ALA A CA 1
ATOM 1493 C C . ALA A 1 189 ? -10.605 15.015 28.731 1.00 87.56 189 ALA A C 1
ATOM 1495 O O . ALA A 1 189 ? -10.744 14.310 27.729 1.00 87.56 189 ALA A O 1
ATOM 1496 N N . PHE A 1 190 ? -9.866 14.631 29.775 1.00 86.62 190 PHE A N 1
ATOM 1497 C CA . PHE A 1 190 ? -9.115 13.376 29.813 1.00 86.62 190 PHE A CA 1
ATOM 1498 C C . PHE A 1 190 ? -10.017 12.137 29.663 1.00 86.62 190 PHE A C 1
ATOM 1500 O O . PHE A 1 190 ? -9.740 11.249 28.851 1.00 86.62 190 PHE A O 1
ATOM 1507 N N . LEU A 1 191 ? -11.134 12.081 30.397 1.00 84.12 191 LEU A N 1
ATOM 1508 C CA . LEU A 1 191 ? -12.083 10.964 30.333 1.00 84.12 191 LEU A CA 1
ATOM 1509 C C . LEU A 1 191 ? -12.753 10.840 28.955 1.00 84.12 191 LEU A C 1
ATOM 1511 O O . LEU A 1 191 ? -12.977 9.723 28.483 1.00 84.12 191 LEU A O 1
ATOM 1515 N N . LYS A 1 192 ? -13.045 11.970 28.295 1.00 83.00 192 LYS A N 1
ATOM 1516 C CA . LYS A 1 192 ? -13.594 11.992 26.929 1.00 83.00 192 LYS A CA 1
ATOM 1517 C C . LYS A 1 192 ? -12.587 11.471 25.900 1.00 83.00 192 LYS A C 1
ATOM 1519 O O . LYS A 1 192 ? -12.959 10.632 25.083 1.00 83.00 192 LYS A O 1
ATOM 1524 N N . ALA A 1 193 ? -11.325 11.896 25.977 1.00 82.88 193 ALA A N 1
ATOM 1525 C CA . ALA A 1 193 ? -10.271 11.457 25.058 1.00 82.88 193 ALA A CA 1
ATOM 1526 C C . ALA A 1 193 ? -9.982 9.949 25.173 1.00 82.88 193 ALA A C 1
ATOM 1528 O O . ALA A 1 193 ? -9.854 9.253 24.167 1.00 82.88 193 ALA A O 1
ATOM 1529 N N . LYS A 1 194 ? -9.979 9.402 26.399 1.00 75.56 194 LYS A N 1
ATOM 1530 C CA . LYS A 1 194 ? -9.737 7.967 26.635 1.00 75.56 194 LYS A CA 1
ATOM 1531 C C . LYS A 1 194 ? -10.764 7.055 25.943 1.00 75.56 194 LYS A C 1
ATOM 1533 O O . LYS A 1 194 ? -10.427 5.928 25.595 1.00 75.56 194 LYS A O 1
ATOM 1538 N N . ARG A 1 195 ? -11.999 7.528 25.719 1.00 67.00 195 ARG A N 1
ATOM 1539 C CA . ARG A 1 195 ? -13.029 6.788 24.965 1.00 67.00 195 ARG A CA 1
ATOM 1540 C C . ARG A 1 195 ? -12.823 6.821 23.445 1.00 67.00 195 ARG A C 1
ATOM 1542 O O . ARG A 1 195 ? -13.283 5.898 22.785 1.00 67.00 195 ARG A O 1
ATOM 1549 N N . GLN A 1 196 ? -12.168 7.842 22.890 1.00 63.12 196 GLN A N 1
ATOM 1550 C CA . GLN A 1 196 ? -11.979 7.973 21.438 1.00 63.12 196 GLN A CA 1
ATOM 1551 C C . GLN A 1 196 ? -10.876 7.046 20.904 1.00 63.12 196 GLN A C 1
ATOM 1553 O O . GLN A 1 196 ? -11.076 6.404 19.876 1.00 63.12 196 GLN A O 1
ATOM 1558 N N . ASN A 1 197 ? -9.786 6.862 21.656 1.00 58.09 197 ASN A N 1
ATOM 1559 C CA . ASN A 1 197 ? -8.635 6.045 21.233 1.00 58.09 197 ASN A CA 1
ATOM 1560 C C . ASN A 1 197 ? -8.931 4.544 21.036 1.00 58.09 197 ASN A C 1
ATOM 1562 O O . ASN A 1 197 ? -8.127 3.839 20.439 1.00 58.09 197 ASN A O 1
ATOM 1566 N N . VAL A 1 198 ? -10.061 4.019 21.525 1.00 57.41 198 VAL A N 1
ATOM 1567 C CA . VAL A 1 198 ? -10.418 2.595 21.346 1.00 57.41 198 VAL A CA 1
ATOM 1568 C C . VAL A 1 198 ? -10.971 2.312 19.941 1.00 57.41 198 VAL A C 1
ATOM 1570 O O . VAL A 1 198 ? -10.929 1.171 19.488 1.00 57.41 198 VAL A O 1
ATOM 1573 N N . ASN A 1 199 ? -11.449 3.339 19.230 1.00 53.72 199 ASN A N 1
ATOM 1574 C CA . ASN A 1 199 ? -12.043 3.200 17.896 1.00 53.72 199 ASN A CA 1
ATOM 1575 C C . ASN A 1 199 ? -11.068 3.488 16.746 1.00 53.72 199 ASN A C 1
ATOM 1577 O O . ASN A 1 199 ? -11.445 3.318 15.589 1.00 53.72 199 ASN A O 1
ATOM 1581 N N . GLU A 1 200 ? -9.827 3.883 17.029 1.00 53.66 200 GLU A N 1
ATOM 1582 C CA . GLU A 1 200 ? -8.783 3.957 16.007 1.00 53.66 200 GLU A CA 1
ATOM 1583 C C . GLU A 1 200 ? -8.279 2.541 15.702 1.00 53.66 200 GLU A C 1
ATOM 1585 O O . GLU A 1 200 ? -7.246 2.078 16.191 1.00 53.66 200 GLU A O 1
ATOM 1590 N N . SER A 1 201 ? -9.031 1.802 14.885 1.00 52.03 201 SER A N 1
ATOM 1591 C CA . SER A 1 201 ? -8.461 0.650 14.200 1.00 52.03 201 SER A CA 1
ATOM 1592 C C . SER A 1 201 ? -7.283 1.143 13.361 1.00 52.03 201 SER A C 1
ATOM 1594 O O . SER A 1 201 ? -7.457 1.978 12.480 1.00 52.03 201 SER A O 1
ATOM 1596 N N . ARG A 1 202 ? -6.087 0.591 13.599 1.00 55.56 202 ARG A N 1
ATOM 1597 C CA . ARG A 1 202 ? -4.836 0.847 12.849 1.00 55.56 202 ARG A CA 1
ATOM 1598 C C . ARG A 1 202 ? -4.951 0.717 11.318 1.00 55.56 202 ARG A C 1
ATOM 1600 O O . ARG A 1 202 ? -3.999 1.032 10.611 1.00 55.56 202 ARG A O 1
ATOM 1607 N N . THR A 1 203 ? -6.071 0.221 10.802 1.00 55.53 203 THR A N 1
ATOM 1608 C CA . THR A 1 203 ? -6.362 0.077 9.377 1.00 55.53 203 THR A CA 1
ATOM 1609 C C . THR A 1 203 ? -7.490 1.018 8.977 1.00 55.53 203 THR A C 1
ATOM 1611 O O . THR A 1 203 ? -8.566 0.971 9.576 1.00 55.53 203 THR A O 1
ATOM 1614 N N . LYS A 1 204 ? -7.244 1.825 7.936 1.00 63.12 204 LYS A N 1
ATOM 1615 C CA . LYS A 1 204 ? -8.257 2.657 7.268 1.00 63.12 204 LYS A CA 1
ATOM 1616 C C . LYS A 1 204 ? -9.482 1.817 6.918 1.00 63.12 204 LYS A C 1
ATOM 1618 O O . LYS A 1 204 ? -9.327 0.654 6.525 1.00 63.12 204 LYS A O 1
ATOM 1623 N N . SER A 1 205 ? -10.670 2.404 7.028 1.00 69.38 205 SER A N 1
ATOM 1624 C CA . SER A 1 205 ? -11.917 1.743 6.634 1.00 69.38 205 SER A CA 1
ATOM 1625 C C . SER A 1 205 ? -11.864 1.338 5.156 1.00 69.38 205 SER A C 1
ATOM 1627 O O . SER A 1 205 ? -11.263 2.035 4.341 1.00 69.38 205 SER A O 1
ATOM 1629 N N . ILE A 1 206 ? -12.521 0.234 4.782 1.00 66.00 206 ILE A N 1
ATOM 1630 C CA . ILE A 1 206 ? -12.640 -0.197 3.373 1.00 66.00 206 ILE A CA 1
ATOM 1631 C C . ILE A 1 206 ? -13.221 0.940 2.511 1.00 66.00 206 ILE A C 1
ATOM 1633 O O . ILE A 1 206 ? -12.806 1.129 1.372 1.00 66.00 206 ILE A O 1
ATOM 1637 N N . ALA A 1 207 ? -14.127 1.748 3.074 1.00 65.75 207 ALA A N 1
ATOM 1638 C CA . ALA A 1 207 ? -14.705 2.902 2.389 1.00 65.75 207 ALA A CA 1
ATOM 1639 C C . ALA A 1 207 ? -13.667 3.998 2.076 1.00 65.75 207 ALA A C 1
ATOM 1641 O O . ALA A 1 207 ? -13.667 4.528 0.971 1.00 65.75 207 ALA A O 1
ATOM 1642 N N . GLU A 1 208 ? -12.754 4.287 3.007 1.00 68.62 208 GLU A N 1
ATOM 1643 C CA . GLU A 1 208 ? -11.676 5.274 2.820 1.00 68.62 208 GLU A CA 1
ATOM 1644 C C . GLU A 1 208 ? -10.613 4.778 1.830 1.00 68.62 208 GLU A C 1
ATOM 1646 O O . GLU A 1 208 ? -10.031 5.560 1.086 1.00 68.62 208 GLU A O 1
ATOM 1651 N N . GLN A 1 209 ? -10.351 3.466 1.788 1.00 65.19 209 GLN A N 1
ATOM 1652 C CA . GLN A 1 209 ? -9.431 2.879 0.805 1.00 65.19 209 GLN A CA 1
ATOM 1653 C C . GLN A 1 209 ? -9.991 2.968 -0.620 1.00 65.19 209 GLN A C 1
ATOM 1655 O O . GLN A 1 209 ? -9.242 3.198 -1.567 1.00 65.19 209 GLN A O 1
ATOM 1660 N N . ASN A 1 210 ? -11.310 2.832 -0.760 1.00 69.44 210 ASN A N 1
ATOM 1661 C CA . ASN A 1 210 ? -11.997 2.894 -2.046 1.00 69.44 210 ASN A CA 1
ATOM 1662 C C . ASN A 1 210 ? -12.202 4.327 -2.560 1.00 69.44 210 ASN A C 1
ATOM 1664 O O . ASN A 1 210 ? -12.499 4.497 -3.738 1.00 69.44 210 ASN A O 1
ATOM 1668 N N . GLU A 1 211 ? -12.029 5.354 -1.724 1.00 71.81 211 GLU A N 1
ATOM 1669 C CA . GLU A 1 211 ? -12.157 6.761 -2.126 1.00 71.81 211 GLU A CA 1
ATOM 1670 C C . GLU A 1 211 ? -11.127 7.142 -3.202 1.00 71.81 211 GLU A C 1
ATOM 1672 O O . GLU A 1 211 ? -11.476 7.756 -4.207 1.00 71.81 211 GLU A O 1
ATOM 1677 N N . ALA A 1 212 ? -9.883 6.668 -3.067 1.00 64.19 212 ALA A N 1
ATOM 1678 C CA . ALA A 1 212 ? -8.827 6.875 -4.062 1.00 64.19 212 ALA A CA 1
ATOM 1679 C C . ALA A 1 212 ? -9.111 6.196 -5.417 1.00 64.19 212 ALA A C 1
ATOM 1681 O O . ALA A 1 212 ? -8.498 6.552 -6.419 1.00 64.19 212 ALA A O 1
ATOM 1682 N N . ALA A 1 213 ? -10.031 5.228 -5.453 1.00 62.62 213 ALA A N 1
ATOM 1683 C CA . ALA A 1 213 ? -10.434 4.528 -6.667 1.00 62.62 213 ALA A CA 1
ATOM 1684 C C . ALA A 1 213 ? -11.694 5.116 -7.329 1.00 62.62 213 ALA A C 1
ATOM 1686 O O . ALA A 1 213 ? -12.061 4.677 -8.414 1.00 62.62 213 ALA A O 1
ATOM 1687 N N . GLN A 1 214 ? -12.361 6.103 -6.715 1.00 63.81 214 GLN A N 1
ATOM 1688 C CA . GLN A 1 214 ? -13.564 6.727 -7.291 1.00 63.81 214 GLN A CA 1
ATOM 1689 C C . GLN A 1 214 ? -13.263 7.592 -8.519 1.00 63.81 214 GLN A C 1
ATOM 1691 O O . GLN A 1 214 ? -14.152 7.823 -9.331 1.00 63.81 214 GLN A O 1
ATOM 1696 N N . SER A 1 215 ? -12.021 8.058 -8.671 1.00 64.19 215 SER A N 1
ATOM 1697 C CA . SER A 1 215 ? -11.571 8.800 -9.852 1.00 64.19 215 SER A CA 1
ATOM 1698 C C . SER A 1 215 ? -11.256 7.905 -11.053 1.00 64.19 215 SER A C 1
ATOM 1700 O O . SER A 1 215 ? -10.786 8.417 -12.063 1.00 64.19 215 SER A O 1
ATOM 1702 N N . PHE A 1 216 ? -11.407 6.585 -10.920 1.00 63.47 216 PHE A N 1
ATOM 1703 C CA . PHE A 1 216 ? -11.028 5.621 -11.943 1.00 63.47 216 PHE A CA 1
ATOM 1704 C C . PHE A 1 216 ? -12.247 5.245 -12.793 1.00 63.47 216 PHE A C 1
ATOM 1706 O O . PHE A 1 216 ? -13.246 4.759 -12.258 1.00 63.47 216 PHE A O 1
ATOM 1713 N N . GLU A 1 217 ? -12.176 5.458 -14.107 1.00 65.25 217 GLU A N 1
ATOM 1714 C CA . GLU A 1 217 ? -13.238 5.071 -15.037 1.00 65.25 217 GLU A CA 1
ATOM 1715 C C . GLU A 1 217 ? -13.013 3.633 -15.532 1.00 65.25 217 GLU A C 1
ATOM 1717 O O . GLU A 1 217 ? -11.894 3.217 -15.829 1.00 65.25 217 GLU A O 1
ATOM 1722 N N . VAL A 1 218 ? -14.087 2.838 -15.612 1.00 63.16 218 VAL A N 1
ATOM 1723 C CA . VAL A 1 218 ? -14.025 1.417 -16.024 1.00 63.16 218 VAL A CA 1
ATOM 1724 C C . VAL A 1 218 ? -13.498 1.261 -17.456 1.00 63.16 218 VAL A C 1
ATOM 1726 O O . VAL A 1 218 ? -12.897 0.238 -17.780 1.00 63.16 218 VAL A O 1
ATOM 1729 N N . GLU A 1 219 ? -13.697 2.275 -18.302 1.00 62.06 219 GLU A N 1
ATOM 1730 C CA . GLU A 1 219 ? -13.283 2.258 -19.707 1.00 62.06 219 GLU A CA 1
ATOM 1731 C C . GLU A 1 219 ? -11.767 2.327 -19.921 1.00 62.06 219 GLU A C 1
ATOM 1733 O O . GLU A 1 219 ? -11.296 1.895 -20.973 1.00 62.06 219 GLU A O 1
ATOM 1738 N N . ASP A 1 220 ? -11.005 2.808 -18.936 1.00 63.25 220 ASP A N 1
ATOM 1739 C CA . ASP A 1 220 ? -9.556 2.998 -19.064 1.00 63.25 220 ASP A CA 1
ATOM 1740 C C . ASP A 1 220 ? -8.756 1.690 -18.932 1.00 63.25 220 ASP A C 1
ATOM 1742 O O . ASP A 1 220 ? -7.548 1.669 -19.169 1.00 63.25 220 ASP A O 1
ATOM 1746 N N . VAL A 1 221 ? -9.403 0.582 -18.552 1.00 66.81 221 VAL A N 1
ATOM 1747 C CA . VAL A 1 221 ? -8.742 -0.718 -18.367 1.00 66.81 221 VAL A CA 1
ATOM 1748 C C . VAL A 1 221 ? -9.092 -1.659 -19.514 1.00 66.81 221 VAL A C 1
ATOM 1750 O O . VAL A 1 221 ? -10.191 -2.213 -19.572 1.00 66.81 221 VAL A O 1
ATOM 1753 N N . GLU A 1 222 ? -8.125 -1.901 -20.394 1.00 66.38 222 GLU A N 1
ATOM 1754 C CA . GLU A 1 222 ? -8.270 -2.785 -21.558 1.00 66.38 222 GLU A CA 1
ATOM 1755 C C . GLU A 1 222 ? -8.669 -4.218 -21.152 1.00 66.38 222 GLU A C 1
ATOM 1757 O O . GLU A 1 222 ? -9.625 -4.773 -21.690 1.00 66.38 222 GLU A O 1
ATOM 1762 N N . ALA A 1 223 ? -8.069 -4.753 -20.081 1.00 65.12 223 ALA A N 1
ATOM 1763 C CA . ALA A 1 223 ? -8.433 -6.054 -19.511 1.00 65.12 223 ALA A CA 1
ATOM 1764 C C . ALA A 1 223 ? -9.886 -6.127 -18.990 1.00 65.12 223 ALA A C 1
ATOM 1766 O O . ALA A 1 223 ? -10.488 -7.200 -18.974 1.00 65.12 223 ALA A O 1
ATOM 1767 N N . SER A 1 224 ? -10.468 -5.001 -18.561 1.00 64.56 224 SER A N 1
ATOM 1768 C CA . SER A 1 224 ? -11.869 -4.953 -18.120 1.00 64.56 224 SER A CA 1
ATOM 1769 C C . SER A 1 224 ? -12.818 -4.998 -19.307 1.00 64.56 224 SER A C 1
ATOM 1771 O O . SER A 1 224 ? -13.825 -5.696 -19.236 1.00 64.56 224 SER A O 1
ATOM 1773 N N . ARG A 1 225 ? -12.489 -4.299 -20.403 1.00 66.81 225 ARG A N 1
ATOM 1774 C CA . ARG A 1 225 ? -13.260 -4.366 -21.653 1.00 66.81 225 ARG A CA 1
ATOM 1775 C C . ARG A 1 225 ? -13.310 -5.795 -22.182 1.00 66.81 225 ARG A C 1
ATOM 1777 O O . ARG A 1 225 ? -14.396 -6.307 -22.413 1.00 66.81 225 ARG A O 1
ATOM 1784 N N . GLU A 1 226 ? -12.171 -6.484 -22.235 1.00 72.00 226 GLU A N 1
ATOM 1785 C CA . GLU A 1 226 ? -12.115 -7.874 -22.711 1.00 72.00 226 GLU A CA 1
ATOM 1786 C C . GLU A 1 226 ? -12.984 -8.843 -21.892 1.00 72.00 226 GLU A C 1
ATOM 1788 O O . GLU A 1 226 ? -13.583 -9.760 -22.453 1.00 72.00 226 GLU A O 1
ATOM 1793 N N . VAL A 1 227 ? -13.072 -8.654 -20.570 1.00 75.12 227 VAL A N 1
ATOM 1794 C CA . VAL A 1 227 ? -13.876 -9.513 -19.682 1.00 75.12 227 VAL A CA 1
ATOM 1795 C C . VAL A 1 227 ? -15.360 -9.138 -19.708 1.00 75.12 227 VAL A C 1
ATOM 1797 O O . VAL A 1 227 ? -16.213 -10.024 -19.636 1.00 75.12 227 VAL A O 1
ATOM 1800 N N . LEU A 1 228 ? -15.683 -7.846 -19.803 1.00 73.31 228 LEU A N 1
ATOM 1801 C CA . LEU A 1 228 ? -17.062 -7.349 -19.815 1.00 73.31 228 LEU A CA 1
ATOM 1802 C C . LEU A 1 228 ? -17.756 -7.574 -21.166 1.00 73.31 228 LEU A C 1
ATOM 1804 O O . LEU A 1 228 ? -18.962 -7.825 -21.176 1.00 73.31 228 LEU A O 1
ATOM 1808 N N . ASP A 1 229 ? -16.999 -7.581 -22.266 1.00 77.69 229 ASP A N 1
ATOM 1809 C CA . ASP A 1 229 ? -17.497 -7.818 -23.629 1.00 77.69 229 ASP A CA 1
ATOM 1810 C C . ASP A 1 229 ? -17.819 -9.299 -23.918 1.00 77.69 229 ASP A C 1
ATOM 1812 O O . ASP A 1 229 ? -18.321 -9.640 -24.993 1.00 77.69 229 ASP A O 1
ATOM 1816 N N . VAL A 1 230 ? -17.562 -10.208 -22.969 1.00 81.44 230 VAL A N 1
ATOM 1817 C CA . VAL A 1 230 ? -17.920 -11.625 -23.108 1.00 81.44 230 VAL A CA 1
ATOM 1818 C C . VAL A 1 230 ? -19.443 -11.787 -23.132 1.00 81.44 230 VAL A C 1
ATOM 1820 O O . VAL A 1 230 ? -20.152 -11.356 -22.222 1.00 81.44 230 VAL A O 1
ATOM 1823 N N . GLU A 1 231 ? -19.965 -12.484 -24.147 1.00 81.50 231 GLU A N 1
ATOM 1824 C CA . GLU A 1 231 ? -21.400 -12.762 -24.261 1.00 81.50 231 GLU A CA 1
ATOM 1825 C C . GLU A 1 231 ? -21.953 -13.454 -22.998 1.00 81.50 231 GLU A C 1
ATOM 1827 O O . GLU A 1 231 ? -21.481 -14.516 -22.583 1.00 81.50 231 GLU A O 1
ATOM 1832 N N . ASN A 1 232 ? -23.040 -12.909 -22.442 1.00 80.75 232 ASN A N 1
ATOM 1833 C CA . ASN A 1 232 ? -23.687 -13.353 -21.198 1.00 80.75 232 ASN A CA 1
ATOM 1834 C C . ASN A 1 232 ? -22.904 -13.074 -19.897 1.00 80.75 232 ASN A C 1
ATOM 1836 O O . ASN A 1 232 ? -23.182 -13.743 -18.895 1.00 80.75 232 ASN A O 1
ATOM 1840 N N . SER A 1 233 ? -21.989 -12.100 -19.872 1.00 77.88 233 SER A N 1
ATOM 1841 C CA . SER A 1 233 ? -21.361 -11.607 -18.632 1.00 77.88 233 SER A CA 1
ATOM 1842 C C . SER A 1 233 ? -22.398 -11.201 -17.566 1.00 77.88 233 SER A C 1
ATOM 1844 O O . SER A 1 233 ? -22.241 -11.544 -16.396 1.00 77.88 233 SER A O 1
ATOM 1846 N N . ASP A 1 234 ? -23.547 -10.653 -17.980 1.00 80.12 234 ASP A N 1
ATOM 1847 C CA . ASP A 1 234 ? -24.703 -10.335 -17.115 1.00 80.12 234 ASP A CA 1
ATOM 1848 C C . ASP A 1 234 ? -25.302 -11.537 -16.359 1.00 80.12 234 ASP A C 1
ATOM 1850 O O . ASP A 1 234 ? -26.074 -11.377 -15.416 1.00 80.12 234 ASP A O 1
ATOM 1854 N N . ARG A 1 235 ? -25.021 -12.771 -16.797 1.00 85.50 235 ARG A N 1
ATOM 1855 C CA . ARG A 1 235 ? -25.540 -13.994 -16.157 1.00 85.50 235 ARG A CA 1
ATOM 1856 C C . ARG A 1 235 ? -24.562 -14.590 -15.151 1.00 85.50 235 ARG A C 1
ATOM 1858 O O . ARG A 1 235 ? -24.843 -15.657 -14.595 1.00 85.50 235 ARG A O 1
ATOM 1865 N N . TRP A 1 236 ? -23.402 -13.972 -14.953 1.00 83.12 236 TRP A N 1
ATOM 1866 C CA . TRP A 1 236 ? -22.403 -14.475 -14.026 1.00 83.12 236 TRP A CA 1
ATOM 1867 C C . TRP A 1 236 ? -22.867 -14.289 -12.585 1.00 83.12 236 TRP A C 1
ATOM 1869 O O . TRP A 1 236 ? -23.350 -13.239 -12.171 1.00 83.12 236 TRP A O 1
ATOM 1879 N N . LEU A 1 237 ? -22.733 -15.360 -11.805 1.00 83.50 237 LEU A N 1
ATOM 1880 C CA . LEU A 1 237 ? -23.174 -15.371 -10.421 1.00 83.50 237 LEU A CA 1
ATOM 1881 C C . LEU A 1 237 ? -22.367 -14.337 -9.618 1.00 83.50 237 LEU A C 1
ATOM 1883 O O . LEU A 1 237 ? -21.144 -14.442 -9.552 1.00 83.50 237 LEU A O 1
ATOM 1887 N N . ASN A 1 238 ? -23.056 -13.401 -8.962 1.00 81.00 238 ASN A N 1
ATOM 1888 C CA . ASN A 1 238 ? -22.462 -12.332 -8.148 1.00 81.00 238 ASN A CA 1
ATOM 1889 C C . ASN A 1 238 ? -21.605 -11.328 -8.943 1.00 81.00 238 ASN A C 1
ATOM 1891 O O . ASN A 1 238 ? -20.646 -10.782 -8.400 1.00 81.00 238 ASN A O 1
ATOM 1895 N N . PHE A 1 239 ? -21.941 -11.088 -10.211 1.00 80.06 239 PHE A N 1
ATOM 1896 C CA . PHE A 1 239 ? -21.248 -10.127 -11.074 1.00 80.06 239 PHE A CA 1
ATOM 1897 C C . PHE A 1 239 ? -22.066 -8.843 -11.317 1.00 80.06 239 PHE A C 1
ATOM 1899 O O . PHE A 1 239 ? -21.807 -8.091 -12.247 1.00 80.06 239 PHE A O 1
ATOM 1906 N N . ASP A 1 240 ? -23.043 -8.572 -10.444 1.00 78.62 240 ASP A N 1
ATOM 1907 C CA . ASP A 1 240 ? -23.958 -7.424 -10.542 1.00 78.62 240 ASP A CA 1
ATOM 1908 C C . ASP A 1 240 ? -23.318 -6.092 -10.097 1.00 78.62 240 ASP A C 1
ATOM 1910 O O . ASP A 1 240 ? -23.875 -5.018 -10.323 1.00 78.62 240 ASP A O 1
ATOM 1914 N N . SER A 1 241 ? -22.165 -6.144 -9.421 1.00 82.12 241 SER A N 1
ATOM 1915 C CA . SER A 1 241 ? -21.469 -4.969 -8.887 1.00 82.12 241 SER A CA 1
ATOM 1916 C C . SER A 1 241 ? -20.014 -4.930 -9.335 1.00 82.12 241 SER A C 1
ATOM 1918 O O . SER A 1 241 ? -19.232 -5.822 -8.999 1.00 82.12 241 SER A O 1
ATOM 1920 N N . VAL A 1 242 ? -19.632 -3.856 -10.024 1.00 77.56 242 VAL A N 1
ATOM 1921 C CA . VAL A 1 242 ? -18.247 -3.615 -10.430 1.00 77.56 242 VAL A CA 1
ATOM 1922 C C . VAL A 1 242 ? -17.476 -2.965 -9.284 1.00 77.56 242 VAL A C 1
ATOM 1924 O O . VAL A 1 242 ? -17.787 -1.860 -8.841 1.00 77.56 242 VAL A O 1
ATOM 1927 N N . GLU A 1 243 ? -16.440 -3.644 -8.803 1.00 79.19 243 GLU A N 1
ATOM 1928 C CA . GLU A 1 243 ? -15.571 -3.117 -7.756 1.00 79.19 243 GLU A CA 1
ATOM 1929 C C . GLU A 1 243 ? -14.421 -2.294 -8.355 1.00 79.19 243 GLU A C 1
ATOM 1931 O O . GLU A 1 243 ? -13.337 -2.817 -8.617 1.00 79.19 243 GLU A O 1
ATOM 1936 N N . LEU A 1 244 ? -14.642 -0.986 -8.527 1.00 76.88 244 LEU A N 1
ATOM 1937 C CA . LEU A 1 244 ? -13.664 -0.046 -9.103 1.00 76.88 244 LEU A CA 1
ATOM 1938 C C . LEU A 1 244 ? -12.292 -0.097 -8.412 1.00 76.88 244 LEU A C 1
ATOM 1940 O O . LEU A 1 244 ? -11.264 -0.078 -9.079 1.00 76.88 244 LEU A O 1
ATOM 1944 N N . GLY A 1 245 ? -12.262 -0.240 -7.083 1.00 77.81 245 GLY A N 1
ATOM 1945 C CA . GLY A 1 245 ? -11.012 -0.369 -6.324 1.00 77.81 245 GLY A CA 1
ATOM 1946 C C . GLY A 1 245 ? -10.190 -1.600 -6.698 1.00 77.81 245 GLY A C 1
ATOM 1947 O O . GLY A 1 245 ? -8.967 -1.518 -6.771 1.00 77.81 245 GLY A O 1
ATOM 1948 N N . LYS A 1 246 ? -10.851 -2.726 -6.992 1.00 80.69 246 LYS A N 1
ATOM 1949 C CA . LYS A 1 246 ? -10.177 -3.937 -7.477 1.00 80.69 246 LYS A CA 1
ATOM 1950 C C . LYS A 1 246 ? -9.777 -3.801 -8.943 1.00 80.69 246 LYS A C 1
ATOM 1952 O O . LYS A 1 246 ? -8.690 -4.240 -9.303 1.00 80.69 246 LYS A O 1
ATOM 1957 N N . LEU A 1 247 ? -10.615 -3.170 -9.768 1.00 75.81 247 LEU A N 1
ATOM 1958 C CA . LEU A 1 247 ? -10.280 -2.891 -11.168 1.00 75.81 247 LEU A CA 1
ATOM 1959 C C . LEU A 1 247 ? -9.061 -1.976 -11.298 1.00 75.81 247 LEU A C 1
ATOM 1961 O O . LEU A 1 247 ? -8.212 -2.222 -12.148 1.00 75.81 247 LEU A O 1
ATOM 1965 N N . ALA A 1 248 ? -8.916 -0.988 -10.413 1.00 75.88 248 ALA A N 1
ATOM 1966 C CA . ALA A 1 248 ? -7.751 -0.111 -10.382 1.00 75.88 248 ALA A CA 1
ATOM 1967 C C . ALA A 1 248 ? -6.431 -0.889 -10.185 1.00 75.88 248 ALA A C 1
ATOM 1969 O O . ALA A 1 248 ? -5.384 -0.458 -10.665 1.00 75.88 248 ALA A O 1
ATOM 1970 N N . TRP A 1 249 ? -6.461 -2.064 -9.538 1.00 75.94 249 TRP A N 1
ATOM 1971 C CA . TRP A 1 249 ? -5.284 -2.938 -9.399 1.00 75.94 249 TRP A CA 1
ATOM 1972 C C . TRP A 1 249 ? -4.930 -3.703 -10.678 1.00 75.94 249 TRP A C 1
ATOM 1974 O O . TRP A 1 249 ? -3.810 -4.192 -10.795 1.00 75.94 249 TRP A O 1
ATOM 1984 N N . MET A 1 250 ? -5.871 -3.826 -11.617 1.00 71.81 250 MET A N 1
ATOM 1985 C CA . MET A 1 250 ? -5.691 -4.509 -12.903 1.00 71.81 250 MET A CA 1
ATOM 1986 C C . MET A 1 250 ? -5.265 -3.555 -14.026 1.00 71.81 250 MET A C 1
ATOM 1988 O O . MET A 1 250 ? -5.196 -3.960 -15.183 1.00 71.81 250 MET A O 1
ATOM 1992 N N . THR A 1 251 ? -4.995 -2.293 -13.699 1.00 70.44 251 THR A N 1
ATOM 1993 C CA . THR A 1 251 ? -4.597 -1.273 -14.669 1.00 70.44 251 THR A CA 1
ATOM 1994 C C . THR A 1 251 ? -3.203 -1.557 -15.212 1.00 70.44 251 THR A C 1
ATOM 1996 O O . THR A 1 251 ? -2.270 -1.860 -14.462 1.00 70.44 251 THR A O 1
ATOM 1999 N N . GLU A 1 252 ? -3.049 -1.466 -16.532 1.00 69.69 252 GLU A N 1
ATOM 2000 C CA . GLU A 1 252 ? -1.728 -1.536 -17.143 1.00 69.69 252 GLU A CA 1
ATOM 2001 C C . GLU A 1 252 ? -0.939 -0.264 -16.825 1.00 69.69 252 GLU A C 1
ATOM 2003 O O . GLU A 1 252 ? -1.470 0.849 -16.784 1.00 69.69 252 GLU A O 1
ATOM 2008 N N . PHE A 1 253 ? 0.358 -0.420 -16.574 1.00 67.50 253 PHE A N 1
ATOM 2009 C CA . PHE A 1 253 ? 1.232 0.720 -16.340 1.00 67.50 253 PHE A CA 1
ATOM 2010 C C . PHE A 1 253 ? 1.411 1.510 -17.647 1.00 67.50 253 PHE A C 1
ATOM 2012 O O . PHE A 1 253 ? 1.654 0.950 -18.714 1.00 67.50 253 PHE A O 1
ATOM 2019 N N . ASN A 1 254 ? 1.354 2.839 -17.579 1.00 67.00 254 ASN A N 1
ATOM 2020 C CA . ASN A 1 254 ? 1.736 3.669 -18.717 1.00 67.00 254 ASN A CA 1
ATOM 2021 C C . ASN A 1 254 ? 3.266 3.761 -18.757 1.00 67.00 254 ASN A C 1
ATOM 2023 O 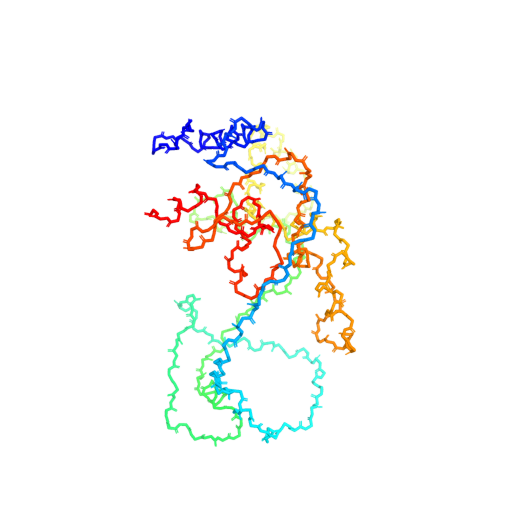O . ASN A 1 254 ? 3.875 4.313 -17.839 1.00 67.00 254 ASN A O 1
ATOM 2027 N N . VAL A 1 255 ? 3.895 3.204 -19.794 1.00 68.00 255 VAL A N 1
ATOM 2028 C CA . VAL A 1 255 ? 5.331 3.404 -20.017 1.00 68.00 255 VAL A CA 1
ATOM 2029 C C . VAL A 1 255 ? 5.520 4.833 -20.533 1.00 68.00 255 VAL A C 1
ATOM 2031 O O . VAL A 1 255 ? 5.075 5.122 -21.651 1.00 68.00 255 VAL A O 1
ATOM 2034 N N . PRO A 1 256 ? 6.162 5.739 -19.767 1.00 67.75 256 PRO A N 1
ATOM 2035 C CA . PRO A 1 256 ? 6.414 7.094 -20.244 1.00 67.75 256 PRO A CA 1
ATOM 2036 C C . PRO A 1 256 ? 7.156 7.033 -21.579 1.00 67.75 256 PRO A C 1
ATOM 2038 O O . PRO A 1 256 ? 7.935 6.119 -21.806 1.00 67.75 256 PRO A O 1
ATOM 2041 N N . LYS A 1 257 ? 6.899 7.964 -22.501 1.00 72.69 257 LYS A N 1
ATOM 2042 C CA . LYS A 1 257 ? 7.619 8.030 -23.784 1.00 72.69 257 LYS A CA 1
ATOM 2043 C C . LYS A 1 257 ? 8.922 8.807 -23.583 1.00 72.69 257 LYS A C 1
ATOM 2045 O O . LYS A 1 257 ? 8.890 9.913 -23.055 1.00 72.69 257 LYS A O 1
ATOM 2050 N N . CYS A 1 258 ? 10.049 8.260 -24.037 1.00 72.75 258 CYS A N 1
ATOM 2051 C CA . CYS A 1 258 ? 11.350 8.937 -24.002 1.00 72.75 258 CYS A CA 1
ATOM 2052 C C . CYS A 1 258 ? 11.566 9.734 -25.290 1.00 72.75 258 CYS A C 1
ATOM 2054 O O . CYS A 1 258 ? 11.549 9.166 -26.389 1.00 72.75 258 CYS A O 1
ATOM 2056 N N . ASN A 1 259 ? 11.774 11.044 -25.161 1.00 76.25 259 ASN A N 1
ATOM 2057 C CA . ASN A 1 259 ? 12.067 11.919 -26.289 1.00 76.25 259 ASN A CA 1
ATOM 2058 C C . ASN A 1 259 ? 13.552 11.833 -26.675 1.00 76.25 259 ASN A C 1
ATOM 2060 O O . ASN A 1 259 ? 14.382 11.197 -26.020 1.00 76.25 259 ASN A O 1
ATOM 2064 N N . LYS A 1 260 ? 13.905 12.457 -27.802 1.00 74.94 260 LYS A N 1
ATOM 2065 C CA . LYS A 1 260 ? 15.291 12.503 -28.282 1.00 74.94 260 LYS A CA 1
ATOM 2066 C C . LYS A 1 260 ? 16.150 13.316 -27.310 1.00 74.94 260 LYS A C 1
ATOM 2068 O O . LYS A 1 260 ? 15.807 14.453 -27.005 1.00 74.94 260 LYS A O 1
ATOM 2073 N N . GLY A 1 261 ? 17.284 12.759 -26.885 1.00 72.69 261 GLY A N 1
ATOM 2074 C CA . GLY A 1 261 ? 18.211 13.430 -25.966 1.00 72.69 261 GLY A CA 1
ATOM 2075 C C . GLY A 1 261 ? 17.860 13.304 -24.481 1.00 72.69 261 GLY A C 1
ATOM 2076 O O . GLY A 1 261 ? 18.655 13.743 -23.650 1.00 72.69 261 GLY A O 1
ATOM 2077 N N . ASP A 1 262 ? 16.740 12.664 -24.140 1.00 80.25 262 ASP A N 1
ATOM 2078 C CA . ASP A 1 262 ? 16.410 12.378 -22.748 1.00 80.25 262 ASP A CA 1
ATOM 2079 C C . ASP A 1 262 ? 17.407 11.362 -22.176 1.00 80.25 262 ASP A C 1
ATOM 2081 O O . ASP A 1 262 ? 17.792 10.374 -22.820 1.00 80.25 262 ASP A O 1
ATOM 2085 N N . VAL A 1 263 ? 17.844 11.645 -20.950 1.00 81.38 263 VAL A N 1
ATOM 2086 C CA . VAL A 1 263 ? 18.780 10.813 -20.200 1.00 81.38 263 VAL A CA 1
ATOM 2087 C C . VAL A 1 263 ? 17.982 9.967 -19.225 1.00 81.38 263 VAL A C 1
ATOM 2089 O O . VAL A 1 263 ? 17.284 10.504 -18.369 1.00 81.38 263 VAL A O 1
ATOM 2092 N N . TYR A 1 264 ? 18.112 8.653 -19.339 1.00 84.06 264 TYR A N 1
ATOM 2093 C CA . TYR A 1 264 ? 17.383 7.694 -18.516 1.00 84.06 264 TYR A CA 1
ATOM 2094 C C . TYR A 1 264 ? 18.334 6.656 -17.918 1.00 84.06 264 TYR A C 1
ATOM 2096 O O . TYR A 1 264 ? 19.478 6.501 -18.354 1.00 84.06 264 TYR A O 1
ATOM 2104 N N . GLU A 1 265 ? 17.881 5.958 -16.879 1.00 87.81 265 GLU A N 1
ATOM 2105 C CA . GLU A 1 265 ? 18.703 4.968 -16.184 1.00 87.81 265 GLU A CA 1
ATOM 2106 C C . GLU A 1 265 ? 18.925 3.715 -17.044 1.00 87.81 265 GLU A C 1
ATOM 2108 O O . GLU A 1 265 ? 18.017 3.248 -17.731 1.00 87.81 265 GLU A O 1
ATOM 2113 N N . ALA A 1 266 ? 20.131 3.150 -17.049 1.00 89.00 266 ALA A N 1
ATOM 2114 C CA . ALA A 1 266 ? 20.377 1.895 -17.758 1.00 89.00 266 ALA A CA 1
ATOM 2115 C C . ALA A 1 266 ? 19.711 0.726 -17.012 1.00 89.00 266 ALA A C 1
ATOM 2117 O O . ALA A 1 266 ? 19.891 0.585 -15.802 1.00 89.00 266 ALA A O 1
ATOM 2118 N N . ARG A 1 267 ? 18.983 -0.125 -17.743 1.00 89.88 267 ARG A N 1
ATOM 2119 C CA . ARG A 1 267 ? 18.390 -1.363 -17.219 1.00 89.88 267 ARG A CA 1
ATOM 2120 C C . ARG A 1 267 ? 18.980 -2.562 -17.946 1.00 89.88 267 ARG A C 1
ATOM 2122 O O . ARG A 1 267 ? 19.253 -2.471 -19.144 1.00 89.88 267 ARG A O 1
ATOM 2129 N N . PHE A 1 268 ? 19.180 -3.645 -17.208 1.00 90.62 268 PHE A N 1
ATOM 2130 C CA . PHE A 1 268 ? 19.835 -4.858 -17.680 1.00 90.62 268 PHE A CA 1
ATOM 2131 C C . PHE A 1 268 ? 18.906 -6.064 -17.556 1.00 90.62 268 PHE A C 1
ATOM 2133 O O . PHE A 1 268 ? 18.071 -6.119 -16.648 1.00 90.62 268 PHE A O 1
ATOM 2140 N N . ASP A 1 269 ? 19.052 -7.024 -18.463 1.00 90.50 269 ASP A N 1
ATOM 2141 C CA . ASP A 1 269 ? 18.471 -8.355 -18.293 1.00 90.50 269 ASP A CA 1
ATOM 2142 C C . ASP A 1 269 ? 19.314 -9.219 -17.331 1.00 90.50 269 ASP A C 1
ATOM 2144 O O . ASP A 1 269 ? 20.323 -8.777 -16.773 1.00 90.50 269 ASP A O 1
ATOM 2148 N N . PHE A 1 270 ? 18.894 -10.469 -17.121 1.00 85.94 270 PHE A N 1
ATOM 2149 C CA . PHE A 1 270 ? 19.630 -11.421 -16.283 1.00 85.94 270 PHE A CA 1
ATOM 2150 C C . PHE A 1 270 ? 20.947 -11.910 -16.905 1.00 85.94 270 PHE A C 1
ATOM 2152 O O . PHE A 1 270 ? 21.796 -12.435 -16.186 1.00 85.94 270 PHE A O 1
ATOM 2159 N N . GLU A 1 271 ? 21.128 -11.747 -18.214 1.00 87.81 271 GLU A N 1
ATOM 2160 C CA . GLU A 1 271 ? 22.356 -12.110 -18.927 1.00 87.81 271 GLU A CA 1
ATOM 2161 C C . GLU A 1 271 ? 23.398 -10.976 -18.902 1.00 87.81 271 GLU A C 1
ATOM 2163 O O . GLU A 1 271 ? 24.571 -11.196 -19.206 1.00 87.81 271 GLU A O 1
ATOM 2168 N N . GLY A 1 272 ? 22.995 -9.773 -18.481 1.00 86.00 272 GLY A N 1
ATOM 2169 C CA . GLY A 1 272 ? 23.838 -8.586 -18.383 1.00 86.00 272 GLY A CA 1
ATOM 2170 C C . GLY A 1 272 ? 23.801 -7.684 -19.619 1.00 86.00 272 GLY A C 1
ATOM 2171 O O . GLY A 1 272 ? 24.630 -6.776 -19.728 1.00 86.00 272 GLY A O 1
ATOM 2172 N N . TRP A 1 273 ? 22.860 -7.884 -20.543 1.00 89.00 273 TRP A N 1
ATOM 2173 C CA . TRP A 1 273 ? 22.660 -7.007 -21.696 1.00 89.00 273 TRP A CA 1
ATOM 2174 C C . TRP A 1 273 ? 21.847 -5.770 -21.329 1.00 89.00 273 TRP A C 1
ATOM 2176 O O . TRP A 1 273 ? 20.911 -5.823 -20.535 1.00 89.00 273 TRP A O 1
ATOM 2186 N N . ILE A 1 274 ? 22.190 -4.638 -21.948 1.00 90.56 274 ILE A N 1
ATOM 2187 C CA . ILE A 1 274 ? 21.456 -3.380 -21.783 1.00 90.56 274 ILE A CA 1
ATOM 2188 C C . ILE A 1 274 ? 20.159 -3.444 -22.587 1.00 90.56 274 ILE A C 1
ATOM 2190 O O . ILE A 1 274 ? 20.179 -3.679 -23.796 1.00 90.56 274 ILE A O 1
ATOM 2194 N N . LEU A 1 275 ? 19.044 -3.149 -21.925 1.00 89.06 275 LEU A N 1
ATOM 2195 C CA . LEU A 1 275 ? 17.722 -3.156 -22.535 1.00 89.06 275 LEU A CA 1
ATOM 2196 C C . LEU A 1 275 ? 17.325 -1.773 -23.071 1.00 89.06 275 LEU A C 1
ATOM 2198 O O . LEU A 1 275 ? 17.636 -0.741 -22.455 1.00 89.06 275 LEU A O 1
ATOM 2202 N N . PRO A 1 276 ? 16.610 -1.729 -24.213 1.00 86.44 276 PRO A N 1
ATOM 2203 C CA . PRO A 1 276 ? 16.099 -0.486 -24.768 1.00 86.44 276 PRO A CA 1
ATOM 2204 C C . PRO A 1 276 ? 15.048 0.137 -23.844 1.00 86.44 276 PRO A C 1
ATOM 2206 O O . PRO A 1 276 ? 14.473 -0.509 -22.968 1.00 86.44 276 PRO A O 1
ATOM 2209 N N . TYR A 1 277 ? 14.782 1.425 -24.052 1.00 84.19 277 TYR A N 1
ATOM 2210 C CA . TYR A 1 277 ? 13.834 2.163 -23.222 1.00 84.19 277 TYR A CA 1
ATOM 2211 C C . TYR A 1 277 ? 12.396 1.624 -23.313 1.00 84.19 277 TYR A C 1
ATOM 2213 O O . TYR A 1 277 ? 11.692 1.570 -22.312 1.00 84.19 277 TYR A O 1
ATOM 2221 N N . SER A 1 278 ? 11.974 1.189 -24.501 1.00 81.62 278 SER A N 1
ATOM 2222 C CA . SER A 1 278 ? 10.689 0.530 -24.723 1.00 81.62 278 SER A CA 1
ATOM 2223 C C . SER A 1 278 ? 10.933 -0.756 -25.504 1.00 81.62 278 SER A C 1
ATOM 2225 O O . SER A 1 278 ? 11.577 -0.734 -26.555 1.00 81.62 278 SER A O 1
ATOM 2227 N N . ALA A 1 279 ? 10.444 -1.870 -24.967 1.00 79.75 279 ALA A N 1
ATOM 2228 C CA . ALA A 1 279 ? 10.385 -3.158 -25.642 1.00 79.75 279 ALA A CA 1
ATOM 2229 C C . ALA A 1 279 ? 8.966 -3.723 -25.487 1.00 79.75 279 ALA A C 1
ATOM 2231 O O . ALA A 1 279 ? 8.338 -3.481 -24.449 1.00 79.75 279 ALA A O 1
ATOM 2232 N N . PRO A 1 280 ? 8.457 -4.465 -26.484 1.00 79.62 280 PRO A N 1
ATOM 2233 C CA . PRO A 1 280 ? 7.182 -5.150 -26.348 1.00 79.62 280 PRO A CA 1
ATOM 2234 C C . PRO A 1 280 ? 7.266 -6.221 -25.253 1.00 79.62 280 PRO A C 1
ATOM 2236 O O . PRO A 1 280 ? 8.225 -6.998 -25.190 1.00 79.62 280 PRO A O 1
ATOM 2239 N N . MET A 1 281 ? 6.238 -6.260 -24.407 1.00 78.25 281 MET A N 1
ATOM 2240 C CA . MET A 1 281 ? 6.056 -7.295 -23.394 1.00 78.25 281 MET A CA 1
ATOM 2241 C C . MET A 1 281 ? 5.842 -8.641 -24.101 1.00 78.25 281 MET A C 1
ATOM 2243 O O . MET A 1 281 ? 4.911 -8.802 -24.885 1.00 78.25 281 MET A O 1
ATOM 2247 N N . THR A 1 282 ? 6.721 -9.605 -23.845 1.00 83.62 282 THR A N 1
ATOM 2248 C CA . THR A 1 282 ? 6.627 -10.985 -24.353 1.00 83.62 282 THR A CA 1
ATOM 2249 C C . THR A 1 282 ? 6.674 -11.953 -23.178 1.00 83.62 282 THR A C 1
ATOM 2251 O O . THR A 1 282 ? 7.141 -11.585 -22.100 1.00 83.62 282 THR A O 1
ATOM 2254 N N . GLU A 1 283 ? 6.223 -13.196 -23.363 1.00 82.19 283 GLU A N 1
ATOM 2255 C CA . GLU A 1 283 ? 6.244 -14.209 -22.294 1.00 82.19 283 GLU A CA 1
ATOM 2256 C C . GLU A 1 283 ? 7.646 -14.407 -21.701 1.00 82.19 283 GLU A C 1
ATOM 2258 O O . GLU A 1 283 ? 7.787 -14.507 -20.484 1.00 82.19 283 GLU A O 1
ATOM 2263 N N . SER A 1 284 ? 8.684 -14.372 -22.543 1.00 84.31 284 SER A N 1
ATOM 2264 C CA . SER A 1 284 ? 10.083 -14.502 -22.122 1.00 84.31 284 SER A CA 1
ATOM 2265 C C . SER A 1 284 ? 10.576 -13.316 -21.290 1.00 84.31 284 SER A C 1
ATOM 2267 O O . SER A 1 284 ? 11.313 -13.511 -20.329 1.00 84.31 284 SER A O 1
ATOM 2269 N N . ASN A 1 285 ? 10.149 -12.092 -21.618 1.00 84.19 285 ASN A N 1
ATOM 2270 C CA . ASN A 1 285 ? 10.622 -10.878 -20.946 1.00 84.19 285 ASN A CA 1
ATOM 2271 C C . ASN A 1 285 ? 9.703 -10.420 -19.811 1.00 84.19 285 ASN A C 1
ATOM 2273 O O . ASN A 1 285 ? 10.036 -9.462 -19.121 1.00 84.19 285 ASN A O 1
ATOM 2277 N N . ARG A 1 286 ? 8.569 -11.093 -19.580 1.00 85.25 286 ARG A N 1
ATOM 2278 C CA . ARG A 1 286 ? 7.575 -10.725 -18.559 1.00 85.25 286 ARG A CA 1
ATOM 2279 C C . ARG A 1 286 ? 8.166 -10.608 -17.155 1.00 85.25 286 ARG A C 1
ATOM 2281 O O . ARG A 1 286 ? 7.758 -9.736 -16.396 1.00 85.25 286 ARG A O 1
ATOM 2288 N N . SER A 1 287 ? 9.143 -11.452 -16.820 1.00 85.12 287 SER A N 1
ATOM 2289 C CA . SER A 1 287 ? 9.837 -11.429 -15.525 1.00 85.12 287 SER A CA 1
ATOM 2290 C C . SER A 1 287 ? 10.721 -10.199 -15.312 1.00 85.12 287 SER A C 1
ATOM 2292 O O . SER A 1 287 ? 11.200 -9.983 -14.207 1.00 85.12 287 SER A O 1
ATOM 2294 N N . LEU A 1 288 ? 10.989 -9.427 -16.366 1.00 88.38 288 LEU A N 1
ATOM 2295 C CA . LEU A 1 288 ? 11.824 -8.232 -16.303 1.00 88.38 288 LEU A CA 1
ATOM 2296 C C . LEU A 1 288 ? 11.010 -6.964 -15.987 1.00 88.38 288 LEU A C 1
ATOM 2298 O O . LEU A 1 288 ? 11.607 -5.908 -15.820 1.00 88.38 288 LEU A O 1
ATOM 2302 N N . TYR A 1 289 ? 9.678 -7.043 -15.915 1.00 86.81 289 TYR A N 1
ATOM 2303 C CA . TYR A 1 289 ? 8.779 -5.912 -15.640 1.00 86.81 289 TYR A CA 1
ATOM 2304 C C . TYR A 1 289 ? 8.230 -5.959 -14.205 1.00 86.81 289 TYR A C 1
ATOM 2306 O O . TYR A 1 289 ? 8.441 -6.924 -13.479 1.00 86.81 289 TYR A O 1
ATOM 2314 N N . HIS A 1 290 ? 7.474 -4.932 -13.805 1.00 81.69 290 HIS A N 1
ATOM 2315 C CA . HIS A 1 290 ? 6.803 -4.810 -12.500 1.00 81.69 290 HIS A CA 1
ATOM 2316 C C . HIS A 1 290 ? 7.743 -4.717 -11.290 1.00 81.69 290 HIS A C 1
ATOM 2318 O O . HIS A 1 290 ? 7.384 -5.091 -10.169 1.00 81.69 290 HIS A O 1
ATOM 2324 N N . HIS A 1 291 ? 8.947 -4.194 -11.499 1.00 80.94 291 HIS A N 1
ATOM 2325 C CA . HIS A 1 291 ? 9.946 -4.052 -10.450 1.00 80.94 291 HIS A CA 1
ATOM 2326 C C . HIS A 1 291 ? 10.555 -2.653 -10.438 1.00 80.94 291 HIS A C 1
ATOM 2328 O O . HIS A 1 291 ? 10.596 -1.953 -11.451 1.00 80.94 291 HIS A O 1
ATOM 2334 N N . GLY A 1 292 ? 11.057 -2.265 -9.268 1.00 79.56 292 GLY A N 1
ATOM 2335 C CA . GLY A 1 292 ? 11.758 -1.001 -9.108 1.00 79.56 292 GLY A CA 1
ATOM 2336 C C . GLY A 1 292 ? 10.851 0.220 -9.196 1.00 79.56 292 GLY A C 1
ATOM 2337 O O . GLY A 1 292 ? 9.665 0.177 -8.873 1.00 79.56 292 GLY A O 1
ATOM 2338 N N . GLU A 1 293 ? 11.447 1.331 -9.613 1.00 76.00 293 GLU A N 1
ATOM 2339 C CA . GLU A 1 293 ? 10.771 2.630 -9.706 1.00 76.00 293 GLU A CA 1
ATOM 2340 C C . GLU A 1 293 ? 10.048 2.848 -11.039 1.00 76.00 293 GLU A C 1
ATOM 2342 O O . GLU A 1 293 ? 9.086 3.610 -11.097 1.00 76.00 293 GLU A O 1
ATOM 2347 N N . GLU A 1 294 ? 10.489 2.163 -12.097 1.00 83.69 294 GLU A N 1
ATOM 2348 C CA . GLU A 1 294 ? 9.856 2.182 -13.418 1.00 83.69 294 GLU A CA 1
ATOM 2349 C C . GLU A 1 294 ? 9.251 0.793 -13.693 1.00 83.69 294 GLU A C 1
ATOM 2351 O O . GLU A 1 294 ? 9.814 0.025 -14.476 1.00 83.69 294 GLU A O 1
ATOM 2356 N N . PRO A 1 295 ? 8.106 0.440 -13.073 1.00 80.75 295 PRO A N 1
ATOM 2357 C CA . PRO A 1 295 ? 7.512 -0.894 -13.204 1.00 80.75 295 PRO A CA 1
ATOM 2358 C C . PRO A 1 295 ? 7.144 -1.238 -14.650 1.00 80.75 295 PRO A C 1
ATOM 2360 O O . PRO A 1 295 ? 6.999 -2.412 -14.982 1.00 80.75 295 PRO A O 1
ATOM 2363 N N . GLY A 1 296 ? 7.006 -0.223 -15.506 1.00 82.12 296 GLY A N 1
ATOM 2364 C CA . GLY A 1 296 ? 6.680 -0.408 -16.907 1.00 82.12 296 GLY A CA 1
ATOM 2365 C C . GLY A 1 296 ? 7.840 -0.644 -17.859 1.00 82.12 296 GLY A C 1
ATOM 2366 O O . GLY A 1 296 ? 7.620 -0.837 -19.053 1.00 82.12 296 GLY A O 1
ATOM 2367 N N . ARG A 1 297 ? 9.075 -0.634 -17.363 1.00 86.69 297 ARG A N 1
ATOM 2368 C CA . ARG A 1 297 ? 10.257 -0.796 -18.200 1.00 86.69 297 ARG A CA 1
ATOM 2369 C C . ARG A 1 297 ? 10.943 -2.127 -17.902 1.00 86.69 297 ARG A C 1
ATOM 2371 O O . ARG A 1 297 ? 11.110 -2.454 -16.729 1.00 86.69 297 ARG A O 1
ATOM 2378 N N . PRO A 1 298 ? 11.379 -2.877 -18.928 1.00 89.50 298 PRO A N 1
ATOM 2379 C CA . PRO A 1 298 ? 12.050 -4.141 -18.693 1.00 89.50 298 PRO A CA 1
ATOM 2380 C C . PRO A 1 298 ? 13.444 -3.927 -18.101 1.00 89.50 298 PRO A C 1
ATOM 2382 O O . PRO A 1 298 ? 14.196 -3.039 -18.513 1.00 89.50 298 PRO A O 1
ATOM 2385 N N . GLY A 1 299 ? 13.798 -4.814 -17.183 1.00 90.38 299 GLY A N 1
ATOM 2386 C CA . GLY A 1 299 ? 15.132 -5.011 -16.645 1.00 90.38 299 GLY A CA 1
ATOM 2387 C C . GLY A 1 299 ? 15.327 -4.410 -15.267 1.00 90.38 299 GLY A C 1
ATOM 2388 O O . GLY A 1 299 ? 14.512 -3.629 -14.781 1.00 90.38 299 GLY A O 1
ATOM 2389 N N . TYR A 1 300 ? 16.467 -4.748 -14.675 1.00 90.31 300 TYR A N 1
ATOM 2390 C CA . TYR A 1 300 ? 16.889 -4.258 -13.369 1.00 90.31 300 TYR A CA 1
ATOM 2391 C C . TYR A 1 300 ? 17.944 -3.169 -13.517 1.00 90.31 300 TYR A C 1
ATOM 2393 O O . TYR A 1 300 ? 18.816 -3.228 -14.390 1.00 90.31 300 TYR A O 1
ATOM 2401 N N . THR A 1 301 ? 17.895 -2.171 -12.645 1.00 90.00 301 THR A N 1
ATOM 2402 C CA . THR A 1 301 ? 18.991 -1.210 -12.498 1.00 90.00 301 THR A CA 1
ATOM 2403 C C . THR A 1 301 ? 20.168 -1.875 -11.777 1.00 90.00 301 THR A C 1
ATOM 2405 O O . THR A 1 301 ? 19.999 -2.844 -11.034 1.00 90.00 301 THR A O 1
ATOM 2408 N N . LEU A 1 302 ? 21.389 -1.353 -11.941 1.00 87.44 302 LEU A N 1
ATOM 2409 C CA . LEU A 1 302 ? 22.551 -1.887 -11.208 1.00 87.44 302 LEU A CA 1
ATOM 2410 C C . LEU A 1 302 ? 22.349 -1.819 -9.689 1.00 87.44 302 LEU A C 1
ATOM 2412 O O . LEU A 1 302 ? 22.794 -2.705 -8.963 1.00 87.44 302 LEU A O 1
ATOM 2416 N N . GLN A 1 303 ? 21.665 -0.781 -9.205 1.00 85.62 303 GLN A N 1
ATOM 2417 C CA . GLN A 1 303 ? 21.354 -0.633 -7.788 1.00 85.62 303 GLN A CA 1
ATOM 2418 C C . GLN A 1 303 ? 20.398 -1.730 -7.300 1.00 85.62 303 GLN A C 1
ATOM 2420 O O . GLN A 1 303 ? 20.623 -2.295 -6.230 1.00 85.62 303 GLN A O 1
ATOM 2425 N N . GLU A 1 304 ? 19.365 -2.050 -8.082 1.00 87.06 304 GLU A N 1
ATOM 2426 C CA . GLU A 1 304 ? 18.442 -3.153 -7.795 1.00 87.06 304 GLU A CA 1
ATOM 2427 C C . GLU A 1 304 ? 19.168 -4.499 -7.819 1.00 87.06 304 GLU A C 1
ATOM 2429 O O . GLU A 1 304 ? 19.021 -5.290 -6.890 1.00 87.06 304 GLU A O 1
ATOM 2434 N N . LEU A 1 305 ? 20.021 -4.734 -8.819 1.00 86.00 305 LEU A N 1
ATOM 2435 C CA . LEU A 1 305 ? 20.784 -5.975 -8.928 1.00 86.00 305 LEU A CA 1
ATOM 2436 C C . LEU A 1 305 ? 21.723 -6.173 -7.727 1.00 86.00 305 LEU A C 1
ATOM 2438 O O . LEU A 1 305 ? 21.747 -7.248 -7.133 1.00 86.00 305 LEU A O 1
ATOM 2442 N N . PHE A 1 306 ? 22.441 -5.129 -7.295 1.00 85.19 306 PHE A N 1
ATOM 2443 C CA . PHE A 1 306 ? 23.263 -5.199 -6.080 1.00 85.19 306 PHE A CA 1
ATOM 2444 C C . PHE A 1 306 ? 22.445 -5.443 -4.811 1.00 85.19 306 PHE A C 1
ATOM 2446 O O . PHE A 1 306 ? 22.945 -6.068 -3.877 1.00 85.19 306 PHE A O 1
ATOM 2453 N N . GLN A 1 307 ? 21.211 -4.942 -4.758 1.00 83.50 307 GLN A N 1
ATOM 2454 C CA . GLN A 1 307 ? 20.314 -5.184 -3.635 1.00 83.50 307 GLN A CA 1
ATOM 2455 C C . GLN A 1 307 ? 19.811 -6.636 -3.610 1.00 83.50 307 GLN A C 1
ATOM 2457 O O . GLN A 1 307 ? 19.658 -7.190 -2.526 1.00 83.50 307 GLN A O 1
ATOM 2462 N N . LEU A 1 308 ? 19.583 -7.246 -4.777 1.00 81.81 308 LEU A N 1
ATOM 2463 C CA . LEU A 1 308 ? 19.155 -8.642 -4.913 1.00 81.81 308 LEU A CA 1
ATOM 2464 C C . LEU A 1 308 ? 20.282 -9.647 -4.633 1.00 81.81 308 LEU A C 1
ATOM 2466 O O . LEU A 1 308 ? 20.019 -10.729 -4.122 1.00 81.81 308 LEU A O 1
ATOM 2470 N N . CYS A 1 309 ? 21.532 -9.295 -4.937 1.00 82.25 309 CYS A N 1
ATOM 2471 C CA . CYS A 1 309 ? 22.700 -10.156 -4.712 1.00 82.25 309 CYS A CA 1
ATOM 2472 C C . CYS A 1 309 ? 23.173 -10.223 -3.246 1.00 82.25 309 CYS A C 1
ATOM 2474 O O . CYS A 1 309 ? 24.231 -10.798 -2.982 1.00 82.25 309 CYS A O 1
ATOM 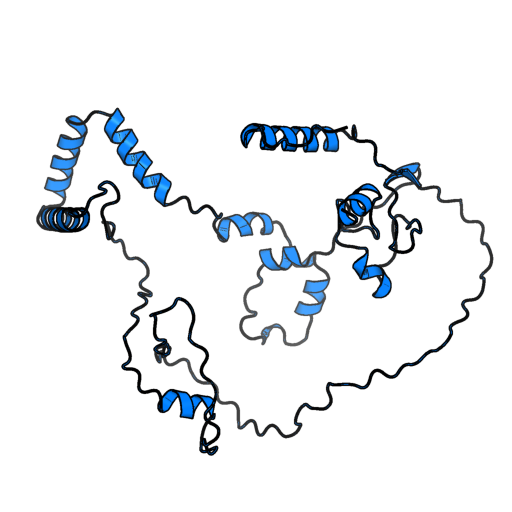2476 N N . ARG A 1 310 ? 22.462 -9.586 -2.312 1.00 70.50 310 ARG A N 1
ATOM 2477 C CA . ARG A 1 310 ? 22.891 -9.410 -0.922 1.00 70.50 310 ARG A CA 1
ATOM 2478 C C . ARG A 1 310 ? 22.328 -10.472 0.011 1.00 70.50 310 ARG A C 1
ATOM 2480 O O . ARG A 1 310 ? 23.111 -10.917 0.878 1.00 70.50 310 ARG A O 1
#

Foldseek 3Di:
DADDDDPPDDPVRVVVSVVVVVVCVVVVVDDFPAKDADDDDDDDDDDDDDDDDDDDPPPPDPPPPPDPPPPPPDDDDDDDDDPPDDQPQPAPVPDPDGDDDDQDPPDDDDPDDSVVVVSVVPPDPDPDPPPPPDPPDDPVDDQFDLPDDDPCRNVVRVVVVVVVVVDDPVRVVVVVVVVVVVDDPVVVVVVVVSVVVVPPDVDDDPVVLCVVQPPPDQVQAPVSCVQCVPPPCVVDDPSPDDRSSVSVVRHDDDLDDDDHGDMDAWFADPVGDTDDSDDDDDPVQVVQACDDPRNRGGGDGPVRVVVVVD

InterPro domains:
  IPR013929 RPAP1, C-terminal [PF08620] (265-310)
  IPR013930 RPAP1, N-terminal [PF08621] (155-197)
  IPR039913 RNA polymerase II-associated protein RPAP1/Rba50 [PTHR21483] (1-310)

Radius of gyration: 32.95 Å; chains: 1; bounding box: 62×70×86 Å

Secondary structure (DSSP, 8-state):
-PPPPPTT--HHHHHHHHHHHHHHHHTT-SPPSSEEE-------------------------TTTTS-S-----------------------TTSSSPPP-PPPTT----SS-HHHHHHHH------------------SS-SS-SS--STTHHHHHHHHHHHHHHS-HHHHHHHHHHHHHHS-HHHHHHHHHHHHTTS--SS--HHHHHHTTTT--GGG-HHHHHHHTSTTGGGSTT-SS--HHHHHTTPPP--PPPPTT-EEE--B-TTSPBPPS-----TTTGGGSS-SS-TTS-SB-HHHHHHHT-

pLDDT: mean 71.8, std 16.45, range [30.77, 94.56]